Protein AF-X6MC89-F1 (afdb_monomer_lite)

Secondary structure (DSSP, 8-state):
---S--HHHHHHHHHHHSHHHHHHHHHHHHTT--GGGHHHHHHHHHHHHHHHHHS-GGG----EEEEEET---S-HHHH--TT--SS-EEEBS-HHHHHHHH-SSEEEEEEPTHHHH-SSS-EEE-GGG-TT-SS--EEEPPPPGGGGG-HHHHHH--SEEEEEEEE-SSEEEEEEEEHHHHHHHHHHHHHHHHTTT-S-HHHHHHHHHH-S-HHHHHHHHHHHHHHHHGGGHHHHHHHHTHHHHTTT---HHHHHHHHHHHHHH---THHHHHHHHIIIIIT--S--GGGGGGGGG--

pLDDT: mean 88.25, std 11.0, range [28.91, 97.81]

Foldseek 3Di:
DDQPADPLLLVLVVQLVPDPNVVVCLVCLVVVNCVVCVSSLVSPLVSLQSQLLVDLLLPQQAKKKAAAAPDDDPDCVVPDQAQFASAKGKIFSDVVVNDVNNPQATEMEIEGSLQSLALQWGKHWPCVSVVVDPTIIMMTRGDDCVCVVDVVSSVPRHQWDWDFPDDDPGYTYIYIAGPLCVVCLVVLLVVCVVVVVPADSLVLSVLCVVDVDDVVSVVLVVLLVVVCPPPVLVVVCVVVVVVCVVLSLPDSNLSSVLVVCCVVVVDDSVVSSVVSSCCCSNNSGRDDPCSNCPVVVPD

Structure (mmCIF, N/CA/C/O backbone):
data_AF-X6MC89-F1
#
_entry.id   AF-X6MC89-F1
#
loop_
_atom_site.group_PDB
_atom_site.id
_atom_site.type_symbol
_atom_site.label_atom_id
_atom_site.label_alt_id
_atom_site.label_comp_id
_atom_site.label_asym_id
_atom_site.label_entity_id
_atom_site.label_seq_id
_atom_site.pdbx_PDB_ins_code
_atom_site.Cartn_x
_atom_site.Cartn_y
_atom_site.Cartn_z
_atom_site.occupancy
_atom_site.B_iso_or_equiv
_atom_site.auth_seq_id
_atom_site.auth_comp_id
_atom_site.auth_asym_id
_atom_site.auth_atom_id
_atom_site.pdbx_PDB_model_num
ATOM 1 N N . MET A 1 1 ? 7.699 -20.510 10.468 1.00 46.03 1 MET A N 1
ATOM 2 C CA . MET A 1 1 ? 8.951 -19.741 10.633 1.00 46.03 1 MET A CA 1
ATOM 3 C C . MET A 1 1 ? 8.599 -18.466 11.372 1.00 46.03 1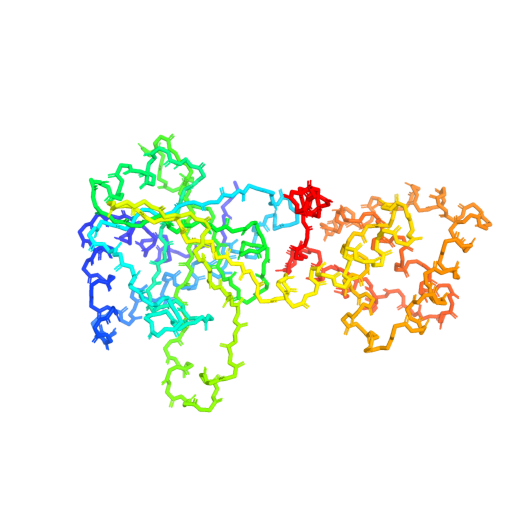 MET A C 1
ATOM 5 O O . MET A 1 1 ? 7.740 -17.738 10.897 1.00 46.03 1 MET A O 1
ATOM 9 N N . GLY A 1 2 ? 9.133 -18.289 12.583 1.00 60.53 2 GLY A N 1
ATOM 10 C CA . GLY A 1 2 ? 8.722 -17.220 13.492 1.00 60.53 2 GLY A CA 1
ATOM 11 C C . GLY A 1 2 ? 9.183 -15.858 12.994 1.00 60.53 2 GLY A C 1
ATOM 12 O O . GLY A 1 2 ? 10.371 -15.661 12.747 1.00 60.53 2 GLY A O 1
ATOM 13 N N . TYR A 1 3 ? 8.250 -14.920 12.856 1.00 72.06 3 TYR A N 1
ATOM 14 C CA . TYR A 1 3 ? 8.599 -13.508 12.759 1.00 72.06 3 TYR A CA 1
ATOM 15 C C . TYR A 1 3 ? 9.466 -13.122 13.967 1.00 72.06 3 TYR A C 1
ATOM 17 O O . TYR A 1 3 ? 9.243 -13.666 15.053 1.00 72.06 3 TYR A O 1
ATOM 25 N N . PRO A 1 4 ? 10.435 -12.200 13.824 1.00 90.38 4 PRO A N 1
ATOM 26 C CA . PRO A 1 4 ? 11.370 -11.850 14.893 1.00 90.38 4 PRO A CA 1
ATOM 27 C C . PRO A 1 4 ? 10.706 -10.926 15.924 1.00 90.38 4 PRO A C 1
ATOM 29 O O . PRO A 1 4 ? 11.149 -9.802 16.157 1.00 90.38 4 PRO A O 1
ATOM 32 N N . LEU A 1 5 ? 9.595 -11.382 16.499 1.00 94.75 5 LEU A N 1
ATOM 33 C CA . LEU A 1 5 ? 8.872 -10.682 17.541 1.00 94.75 5 LEU A CA 1
ATOM 34 C C . LEU A 1 5 ? 9.337 -11.148 18.916 1.00 94.75 5 LEU A C 1
ATOM 36 O O . LEU A 1 5 ? 9.492 -12.338 19.182 1.00 94.75 5 LEU A O 1
ATOM 40 N N . GLN A 1 6 ? 9.505 -10.187 19.813 1.00 95.81 6 GLN A N 1
ATOM 41 C CA . GLN A 1 6 ? 9.700 -10.433 21.235 1.00 95.81 6 GLN A CA 1
ATOM 42 C C . GLN A 1 6 ? 8.355 -10.733 21.911 1.00 95.81 6 GLN A C 1
ATOM 44 O O . GLN A 1 6 ? 7.298 -10.312 21.437 1.00 95.81 6 GLN A O 1
ATOM 49 N N . LEU A 1 7 ? 8.380 -11.403 23.066 1.00 95.69 7 LEU A N 1
ATOM 50 C CA . LEU A 1 7 ? 7.159 -11.797 23.780 1.00 95.69 7 LEU A CA 1
ATOM 51 C C . LEU A 1 7 ? 6.215 -10.611 24.045 1.00 95.69 7 LEU A C 1
ATOM 53 O O . LEU A 1 7 ? 5.022 -10.703 23.778 1.00 95.69 7 LEU A O 1
ATOM 57 N N . HIS A 1 8 ? 6.740 -9.467 24.491 1.00 96.12 8 HIS A N 1
ATOM 58 C CA . HIS A 1 8 ? 5.919 -8.278 24.755 1.00 96.12 8 HIS A CA 1
ATOM 59 C C . HIS A 1 8 ? 5.287 -7.675 23.487 1.00 96.12 8 HIS A C 1
ATOM 61 O O . HIS A 1 8 ? 4.231 -7.055 23.575 1.00 96.12 8 HIS A O 1
ATOM 67 N N . GLN A 1 9 ? 5.884 -7.870 22.306 1.00 97.12 9 GLN A N 1
ATOM 68 C CA . GLN A 1 9 ? 5.298 -7.454 21.025 1.00 97.12 9 GLN A CA 1
ATOM 69 C C . GLN A 1 9 ? 4.131 -8.365 20.635 1.00 97.12 9 GLN A C 1
ATOM 71 O O . GLN A 1 9 ? 3.091 -7.877 20.199 1.00 97.12 9 GLN A O 1
ATOM 76 N N . ILE A 1 10 ? 4.273 -9.676 20.855 1.00 95.94 10 ILE A N 1
ATOM 77 C CA . ILE A 1 10 ? 3.192 -10.648 20.647 1.00 95.94 10 ILE A CA 1
ATOM 78 C C . ILE A 1 10 ? 2.032 -10.347 21.605 1.00 95.94 10 ILE A C 1
ATOM 80 O O . ILE A 1 10 ? 0.894 -10.202 21.164 1.00 95.94 10 ILE A O 1
ATOM 84 N N . CYS A 1 11 ? 2.319 -10.162 22.899 1.00 95.69 11 CYS A N 1
ATOM 85 C CA . CYS A 1 11 ? 1.307 -9.791 23.889 1.00 95.69 11 CYS A CA 1
ATOM 86 C C . CYS A 1 11 ? 0.604 -8.478 23.529 1.00 95.69 11 CYS A C 1
ATOM 88 O O . CYS A 1 11 ? -0.608 -8.386 23.685 1.00 95.69 11 CYS A O 1
ATOM 90 N N . ALA A 1 12 ? 1.327 -7.478 23.015 1.00 96.81 12 ALA A N 1
ATOM 91 C CA . ALA A 1 12 ? 0.728 -6.218 22.585 1.00 96.81 12 ALA A CA 1
ATOM 92 C C . ALA A 1 12 ? -0.277 -6.403 21.435 1.00 96.81 12 ALA A C 1
ATOM 94 O O . ALA A 1 12 ? -1.358 -5.817 21.481 1.00 96.81 12 ALA A O 1
ATOM 95 N N . ILE A 1 13 ? 0.042 -7.243 20.441 1.00 96.44 13 ILE A N 1
ATOM 96 C CA . ILE A 1 13 ? -0.894 -7.588 19.358 1.00 96.44 13 ILE A CA 1
ATOM 97 C C . ILE A 1 13 ? -2.134 -8.278 19.931 1.00 96.44 13 ILE A C 1
ATOM 99 O O . ILE A 1 13 ? -3.252 -7.869 19.622 1.00 96.44 13 ILE A O 1
ATOM 103 N N . LEU A 1 14 ? -1.949 -9.290 20.785 1.00 95.00 14 LEU A N 1
ATOM 104 C CA . LEU A 1 14 ? -3.054 -10.053 21.373 1.00 95.00 14 LEU A CA 1
ATOM 105 C C . LEU A 1 14 ? -3.970 -9.170 22.232 1.00 95.00 14 LEU A C 1
ATOM 107 O O . LEU A 1 14 ? -5.186 -9.219 22.066 1.00 95.00 14 LEU A O 1
ATOM 111 N N . LEU A 1 15 ? -3.397 -8.320 23.091 1.00 94.94 15 LEU A N 1
ATOM 112 C CA . LEU A 1 15 ? -4.145 -7.374 23.924 1.00 94.94 15 LEU A CA 1
ATOM 113 C C . LEU A 1 15 ? -4.923 -6.362 23.080 1.00 94.94 15 LEU A C 1
ATOM 115 O O . LEU A 1 15 ? -6.080 -6.088 23.370 1.00 94.94 15 LEU A O 1
ATOM 119 N N . PHE A 1 16 ? -4.326 -5.825 22.016 1.00 95.38 16 PHE A N 1
ATOM 120 C CA . PHE A 1 16 ? -5.037 -4.894 21.140 1.00 95.38 16 PHE A CA 1
ATOM 121 C C . PHE A 1 16 ? -6.157 -5.566 20.334 1.00 95.38 16 PHE A C 1
ATOM 123 O O . PHE A 1 16 ? -7.194 -4.957 20.068 1.00 95.38 16 PHE A O 1
ATOM 130 N N . CYS A 1 17 ? -5.960 -6.821 19.927 1.00 92.19 17 CYS A N 1
ATOM 131 C CA . CYS A 1 17 ? -6.977 -7.567 19.194 1.00 92.19 17 CYS A CA 1
ATOM 132 C C . CYS A 1 17 ? -8.122 -8.034 20.106 1.00 92.19 17 CYS A C 1
ATOM 134 O O . CYS A 1 17 ? -9.249 -8.175 19.626 1.00 92.19 17 CYS A O 1
ATOM 136 N N . GLU A 1 18 ? -7.869 -8.192 21.408 1.00 87.88 18 GLU A N 1
ATOM 137 C CA . GLU A 1 18 ? -8.905 -8.367 22.425 1.00 87.88 18 GLU A CA 1
ATOM 138 C C . GLU A 1 18 ? -9.864 -7.161 22.424 1.00 87.88 18 GLU A C 1
ATOM 140 O O . GLU A 1 18 ? -9.478 -5.996 22.277 1.00 87.88 18 GLU A O 1
ATOM 145 N N . LYS A 1 19 ? -11.165 -7.450 22.514 1.00 81.69 19 LYS A N 1
ATOM 146 C CA . LYS A 1 19 ? -12.220 -6.472 22.251 1.00 81.69 19 LYS A CA 1
ATOM 147 C C . LYS A 1 19 ? -12.191 -5.311 23.243 1.00 81.69 19 LYS A C 1
ATOM 149 O O . LYS A 1 19 ? -12.377 -4.174 22.812 1.00 81.69 19 LYS A O 1
ATOM 154 N N . SER A 1 20 ? -11.994 -5.577 24.533 1.00 89.38 20 SER A N 1
ATOM 155 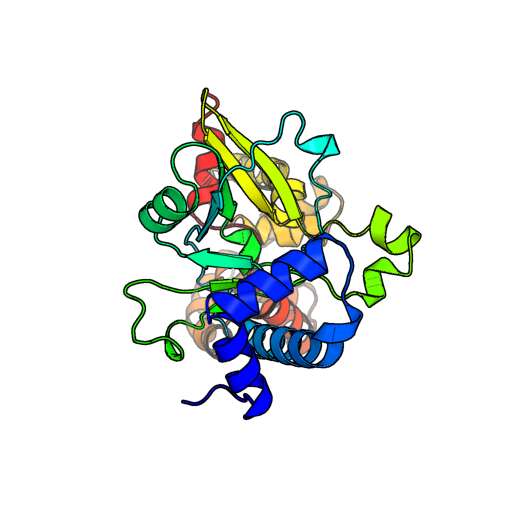C CA . SER A 1 20 ? -12.086 -4.558 25.581 1.00 89.38 20 SER A CA 1
ATOM 156 C C . SER A 1 20 ? -10.865 -3.636 25.614 1.00 89.38 20 SER A C 1
ATOM 158 O O . SER A 1 20 ? -11.024 -2.413 25.587 1.00 89.38 20 SER A O 1
ATOM 160 N N . CYS A 1 21 ? -9.654 -4.196 25.582 1.00 91.94 21 CYS A N 1
ATOM 161 C CA . CYS A 1 21 ? -8.419 -3.422 25.657 1.00 91.94 21 CYS A CA 1
ATOM 162 C C . CYS A 1 21 ? -8.202 -2.583 24.391 1.00 91.94 21 CYS A C 1
ATOM 164 O O . CYS A 1 21 ? -7.980 -1.375 24.494 1.00 91.94 21 CYS A O 1
ATOM 166 N N . GLY A 1 22 ? -8.365 -3.172 23.200 1.00 91.50 22 GLY A N 1
ATOM 167 C CA . GLY A 1 22 ? -8.252 -2.435 21.940 1.00 91.50 22 GLY A CA 1
ATOM 168 C C . GLY A 1 22 ? -9.272 -1.302 21.807 1.00 91.50 22 GLY A C 1
ATOM 169 O O . GLY A 1 22 ? -8.927 -0.210 21.350 1.00 91.50 22 GLY A O 1
ATOM 170 N N . ALA A 1 23 ? -10.520 -1.522 22.242 1.00 90.88 23 ALA A N 1
ATOM 171 C CA . ALA A 1 23 ? -11.556 -0.488 22.215 1.00 90.88 23 ALA A CA 1
ATOM 172 C C . ALA A 1 23 ? -11.254 0.664 23.183 1.00 90.88 23 ALA A C 1
ATOM 174 O O . ALA A 1 23 ? -11.406 1.824 22.800 1.00 90.88 23 ALA A O 1
ATOM 175 N N . GLN A 1 24 ? -10.801 0.363 24.404 1.00 94.19 24 GLN A N 1
ATOM 176 C CA . GLN A 1 24 ? -10.458 1.393 25.383 1.00 94.19 24 GLN A CA 1
ATOM 177 C C . GLN A 1 24 ? -9.225 2.198 24.950 1.00 94.19 24 GLN A C 1
ATOM 179 O O . GLN A 1 24 ? -9.272 3.426 24.984 1.00 94.19 24 GLN A O 1
ATOM 184 N N . LEU A 1 25 ? -8.174 1.536 24.451 1.00 93.38 25 LEU A N 1
ATOM 185 C CA . LEU A 1 25 ? -7.009 2.218 23.882 1.00 93.38 25 LEU A CA 1
ATOM 186 C C . LEU A 1 25 ? -7.421 3.139 22.729 1.00 93.38 25 LEU A C 1
ATOM 188 O O . LEU A 1 25 ? -7.028 4.303 22.705 1.00 93.38 25 LEU A O 1
ATOM 192 N N . SER A 1 26 ? -8.249 2.650 21.800 1.00 91.75 26 SER A N 1
ATOM 193 C CA . SER A 1 26 ? -8.708 3.455 20.659 1.00 91.75 26 SER A CA 1
ATOM 194 C C . SER A 1 26 ? -9.522 4.666 21.117 1.00 91.75 26 SER A C 1
ATOM 196 O O . SER A 1 26 ? -9.317 5.776 20.628 1.00 91.75 26 SER A O 1
ATOM 198 N N . LYS A 1 27 ? -10.414 4.470 22.097 1.00 92.00 27 LYS A N 1
ATOM 199 C CA . LYS A 1 27 ? -11.219 5.539 22.694 1.00 92.00 27 LYS A CA 1
ATOM 200 C C . LYS A 1 27 ? -10.338 6.614 23.323 1.00 92.00 27 LYS A C 1
ATOM 202 O O . LYS A 1 27 ? -10.563 7.792 23.060 1.00 92.00 27 LYS A O 1
ATOM 207 N N . ASP A 1 28 ? -9.344 6.232 24.117 1.00 92.44 28 ASP A N 1
ATOM 208 C CA . ASP A 1 28 ? -8.457 7.188 24.782 1.00 92.44 28 ASP A CA 1
ATOM 209 C C . ASP A 1 28 ? -7.578 7.940 23.772 1.00 92.44 28 ASP A C 1
ATOM 211 O O . ASP A 1 28 ? -7.450 9.160 23.860 1.00 92.44 28 ASP A O 1
ATOM 215 N N . GLN A 1 29 ? -7.051 7.253 22.752 1.00 90.19 29 GLN A N 1
ATOM 216 C CA . GLN A 1 29 ? -6.234 7.875 21.704 1.00 90.19 29 GLN A CA 1
ATOM 217 C C . GLN A 1 29 ? -7.005 8.894 20.861 1.00 90.19 29 GLN A C 1
ATOM 219 O O . GLN A 1 29 ? -6.463 9.953 20.560 1.00 90.19 29 GLN A O 1
ATOM 224 N N . VAL A 1 30 ? -8.273 8.625 20.525 1.00 87.81 30 VAL A N 1
ATOM 225 C CA . VAL A 1 30 ? -9.137 9.591 19.816 1.00 87.81 30 VAL A CA 1
ATOM 226 C C . VAL A 1 30 ? -9.327 10.885 20.621 1.00 87.81 30 VAL A C 1
ATOM 228 O O . VAL A 1 30 ? -9.442 11.956 20.035 1.00 87.81 30 VAL A O 1
ATOM 231 N N . HIS A 1 31 ? -9.292 10.809 21.955 1.00 88.75 31 HIS A N 1
ATOM 232 C CA . HIS A 1 31 ? -9.330 11.974 22.850 1.00 88.75 31 HIS A CA 1
ATOM 233 C C . HIS A 1 31 ? -7.931 12.502 23.208 1.00 88.75 31 HIS A C 1
ATOM 235 O O . HIS A 1 31 ? -7.783 13.269 24.157 1.00 88.75 31 HIS A O 1
ATOM 241 N N . PHE A 1 32 ? -6.898 12.086 22.470 1.00 86.50 32 PHE A N 1
ATOM 242 C CA . PHE A 1 32 ? -5.496 12.444 22.688 1.00 86.50 32 PHE A CA 1
ATOM 243 C C . PHE A 1 32 ? -4.949 12.075 24.084 1.00 86.50 32 PHE A C 1
ATOM 245 O O . PHE A 1 32 ? -3.947 12.627 24.540 1.00 86.50 32 PHE A O 1
ATOM 252 N N . ASN A 1 33 ? -5.560 11.097 24.759 1.00 88.56 33 ASN A N 1
ATOM 253 C CA . ASN A 1 33 ? -5.111 10.576 26.047 1.00 88.56 33 ASN A CA 1
ATOM 254 C C . ASN A 1 33 ? -4.149 9.387 25.858 1.00 88.56 33 ASN A C 1
ATOM 256 O O . ASN A 1 33 ? -4.511 8.222 26.021 1.00 88.56 33 ASN A O 1
ATOM 260 N N . PHE A 1 34 ? -2.901 9.677 25.485 1.00 86.12 34 PHE A N 1
ATOM 261 C CA . PHE A 1 34 ? -1.908 8.641 25.160 1.00 86.12 34 PHE A CA 1
ATOM 262 C C . PHE A 1 34 ? -1.140 8.097 26.370 1.00 86.12 34 PHE A C 1
ATOM 264 O O . PHE A 1 34 ? -0.647 6.970 26.321 1.00 86.12 34 PHE A O 1
ATOM 271 N N . TYR A 1 35 ? -1.017 8.886 27.442 1.00 87.00 35 TYR A N 1
ATOM 272 C CA . TYR A 1 35 ? -0.090 8.614 28.547 1.00 87.00 35 TYR A CA 1
ATOM 273 C C . TYR A 1 35 ? -0.272 7.228 29.200 1.00 87.00 35 TYR A C 1
ATOM 275 O O . TYR A 1 35 ? 0.730 6.513 29.328 1.00 87.00 35 TYR A O 1
ATOM 283 N N . PRO A 1 36 ? -1.503 6.767 29.517 1.00 90.81 36 PRO A N 1
ATOM 284 C CA . PRO A 1 36 ? -1.713 5.445 30.121 1.00 90.81 36 PRO A CA 1
ATOM 285 C C . PRO A 1 36 ? -1.276 4.281 29.221 1.00 90.81 36 PRO A C 1
ATOM 287 O O . PRO A 1 36 ? -0.978 3.189 29.700 1.00 90.81 36 PRO A O 1
ATOM 290 N N . TRP A 1 37 ? -1.214 4.515 27.909 1.00 92.38 37 TRP A N 1
ATOM 291 C CA . TRP A 1 37 ? -1.000 3.492 26.891 1.00 92.38 37 TRP A CA 1
ATOM 292 C C . TRP A 1 37 ? 0.416 3.491 26.319 1.00 92.38 37 TRP A C 1
ATOM 294 O O . TRP A 1 37 ? 0.685 2.725 25.399 1.00 92.38 37 TRP A O 1
ATOM 304 N N . THR A 1 38 ? 1.332 4.306 26.852 1.00 91.06 38 THR A N 1
ATOM 305 C CA . THR A 1 38 ? 2.687 4.519 26.306 1.00 91.06 38 THR A CA 1
ATOM 306 C C . THR A 1 38 ? 3.409 3.212 25.960 1.00 91.06 38 THR A C 1
ATOM 308 O O . THR A 1 38 ? 3.905 3.048 24.842 1.00 91.06 38 THR A O 1
ATOM 311 N N . ASN A 1 39 ? 3.418 2.250 26.886 1.00 93.12 39 ASN A N 1
ATOM 312 C CA . ASN A 1 39 ? 4.084 0.962 26.683 1.00 93.12 39 ASN A CA 1
ATOM 313 C C . ASN A 1 39 ? 3.372 0.114 25.622 1.00 93.12 39 ASN A C 1
ATOM 315 O O . ASN A 1 39 ? 4.009 -0.329 24.667 1.00 93.12 39 ASN A O 1
ATOM 319 N N . LEU A 1 40 ? 2.051 -0.066 25.748 1.00 94.31 40 LEU A N 1
ATOM 320 C CA . LEU A 1 40 ? 1.269 -0.859 24.794 1.00 94.31 40 LEU A CA 1
ATOM 321 C C . LEU A 1 40 ? 1.361 -0.276 23.379 1.00 94.31 40 LEU A C 1
ATOM 323 O O . LEU A 1 40 ? 1.622 -1.010 22.431 1.00 94.31 40 LEU A O 1
ATOM 327 N N . ASN A 1 41 ? 1.238 1.045 23.247 1.00 93.44 41 ASN A N 1
ATOM 328 C CA . ASN A 1 41 ? 1.379 1.770 21.992 1.00 93.44 41 ASN A CA 1
ATOM 329 C C . ASN A 1 41 ? 2.762 1.548 21.362 1.00 93.44 41 ASN A C 1
ATOM 331 O O . ASN A 1 41 ? 2.859 1.214 20.184 1.00 93.44 41 ASN A O 1
ATOM 335 N N . THR A 1 42 ? 3.832 1.680 22.150 1.00 93.88 42 THR A N 1
ATOM 336 C CA . THR A 1 42 ? 5.211 1.499 21.672 1.00 93.88 42 THR A CA 1
ATOM 337 C C . THR A 1 42 ? 5.463 0.067 21.211 1.00 93.88 42 THR A C 1
ATOM 339 O O . THR A 1 42 ? 6.016 -0.150 20.128 1.00 93.88 42 THR A O 1
ATOM 342 N N . PHE A 1 43 ? 5.040 -0.926 21.996 1.00 96.19 43 PHE A N 1
ATOM 343 C CA . PHE A 1 43 ? 5.227 -2.333 21.648 1.00 96.19 43 PHE A CA 1
ATOM 344 C C . PHE A 1 43 ? 4.388 -2.741 20.442 1.00 96.19 43 PHE A C 1
ATOM 346 O O . PHE A 1 43 ? 4.918 -3.412 19.558 1.00 96.19 43 PHE A O 1
ATOM 353 N N . LEU A 1 44 ? 3.135 -2.291 20.358 1.00 96.56 44 LEU A N 1
ATOM 354 C CA . LEU A 1 44 ? 2.257 -2.583 19.230 1.00 96.56 44 LEU A CA 1
ATOM 355 C C . LEU A 1 44 ? 2.766 -1.936 17.938 1.00 96.56 44 LEU A C 1
ATOM 357 O O . LEU A 1 44 ? 2.902 -2.619 16.925 1.00 96.56 44 LEU A O 1
ATOM 361 N N . TYR A 1 45 ? 3.131 -0.651 17.980 1.00 96.00 45 TYR A N 1
ATOM 362 C CA . TYR A 1 45 ? 3.730 0.040 16.837 1.00 96.00 45 TYR A CA 1
ATOM 363 C C . TYR A 1 45 ? 5.005 -0.667 16.367 1.00 96.00 45 TYR A C 1
ATOM 365 O O . TYR A 1 45 ? 5.190 -0.902 15.173 1.00 96.00 45 TYR A O 1
ATOM 373 N N . THR A 1 46 ? 5.876 -1.054 17.304 1.00 96.06 46 THR A N 1
ATOM 374 C CA . THR A 1 46 ? 7.119 -1.767 16.986 1.00 96.06 46 THR A CA 1
ATOM 375 C C . THR A 1 46 ? 6.835 -3.132 16.367 1.00 96.06 46 THR A C 1
ATOM 377 O O . THR A 1 46 ? 7.468 -3.480 15.372 1.00 96.06 46 THR A O 1
ATOM 380 N N . ALA A 1 47 ? 5.859 -3.875 16.895 1.00 97.12 47 ALA A N 1
ATOM 381 C CA . ALA A 1 47 ? 5.447 -5.163 16.353 1.00 97.12 47 ALA A CA 1
ATOM 382 C C . ALA A 1 47 ? 4.949 -5.025 14.905 1.00 97.12 47 ALA A C 1
ATOM 384 O O . ALA A 1 47 ? 5.471 -5.695 14.015 1.00 97.12 47 ALA A O 1
ATOM 385 N N . ILE A 1 48 ? 4.024 -4.090 14.648 1.00 97.19 48 ILE A N 1
ATOM 386 C CA . ILE A 1 48 ? 3.501 -3.818 13.300 1.00 97.19 48 ILE A CA 1
ATOM 387 C C . ILE A 1 48 ? 4.630 -3.368 12.371 1.00 97.19 48 ILE A C 1
ATOM 389 O O . ILE A 1 48 ? 4.734 -3.853 11.250 1.00 97.19 48 ILE A O 1
ATOM 393 N N . LYS A 1 49 ? 5.525 -2.482 12.824 1.00 95.00 49 LYS A N 1
ATOM 394 C CA . LYS A 1 49 ? 6.676 -2.019 12.035 1.00 95.00 49 LYS A CA 1
ATOM 395 C C . LYS A 1 49 ? 7.622 -3.162 11.663 1.00 95.00 49 LYS A C 1
ATOM 397 O O . LYS A 1 49 ? 8.130 -3.160 10.544 1.00 95.00 49 LYS A O 1
ATOM 402 N N . ILE A 1 50 ? 7.895 -4.089 12.584 1.00 95.50 50 ILE A N 1
ATOM 403 C CA . ILE A 1 50 ? 8.717 -5.275 12.315 1.00 95.50 50 ILE A CA 1
ATOM 404 C C . ILE A 1 50 ? 8.009 -6.141 11.279 1.00 95.50 50 ILE A C 1
ATOM 406 O O . ILE A 1 50 ? 8.574 -6.361 10.213 1.00 95.50 50 ILE A O 1
ATOM 410 N N . LEU A 1 51 ? 6.771 -6.562 11.548 1.00 95.50 51 LEU A N 1
ATOM 411 C CA . LEU A 1 51 ? 6.011 -7.438 10.653 1.00 95.50 51 LEU A CA 1
ATOM 412 C C . LEU A 1 51 ? 5.831 -6.831 9.257 1.00 95.50 51 LEU A C 1
ATOM 414 O O . LEU A 1 51 ? 6.040 -7.518 8.265 1.00 95.50 51 LEU A O 1
ATOM 418 N N . SER A 1 52 ? 5.561 -5.527 9.170 1.00 94.12 52 SER A N 1
ATOM 419 C CA . SER A 1 52 ? 5.391 -4.801 7.906 1.00 94.12 52 SER A CA 1
ATOM 420 C C . SER A 1 52 ? 6.611 -4.884 6.980 1.00 94.12 52 SER A C 1
ATOM 422 O O . SER A 1 52 ? 6.452 -4.790 5.768 1.00 94.12 52 SER A O 1
ATOM 424 N N . LYS A 1 53 ? 7.826 -5.079 7.517 1.00 90.75 53 LYS A N 1
ATOM 425 C CA . LYS A 1 53 ? 9.037 -5.300 6.701 1.00 90.75 53 LYS A CA 1
ATOM 426 C C . LYS A 1 53 ? 9.112 -6.713 6.110 1.00 90.75 53 LYS A C 1
ATOM 428 O O . LYS A 1 53 ? 9.770 -6.920 5.096 1.00 90.75 53 LYS A O 1
ATOM 433 N N . TYR A 1 54 ? 8.479 -7.685 6.762 1.00 90.81 54 TYR A N 1
ATOM 434 C CA . TYR A 1 54 ? 8.449 -9.080 6.320 1.00 90.81 54 TYR A CA 1
ATOM 435 C C . TYR A 1 54 ? 7.252 -9.387 5.412 1.00 90.81 54 TYR A C 1
ATOM 437 O O . TYR A 1 54 ? 7.253 -10.418 4.746 1.00 90.81 54 TYR A O 1
ATOM 445 N N . GLU A 1 55 ? 6.256 -8.500 5.354 1.00 91.50 55 GLU A N 1
ATOM 446 C CA . GLU A 1 55 ? 5.148 -8.582 4.399 1.00 91.50 55 GLU A CA 1
ATOM 447 C C . GLU A 1 55 ? 5.648 -8.516 2.957 1.00 91.50 55 GLU A C 1
ATOM 449 O O . GLU A 1 55 ? 6.508 -7.695 2.622 1.00 91.50 55 GLU A O 1
ATOM 454 N N . ARG A 1 56 ? 5.041 -9.334 2.092 1.00 92.31 56 ARG A N 1
ATOM 455 C CA . ARG A 1 56 ? 5.219 -9.289 0.637 1.00 92.31 56 ARG A CA 1
ATOM 456 C C . ARG A 1 56 ? 4.369 -8.196 0.017 1.00 92.31 56 ARG A C 1
ATOM 458 O O . ARG A 1 56 ? 3.384 -8.456 -0.660 1.00 92.31 56 ARG A O 1
ATOM 465 N N . LYS A 1 57 ? 4.743 -6.950 0.311 1.00 92.00 57 LYS A N 1
ATOM 466 C CA . LYS A 1 57 ? 4.050 -5.741 -0.146 1.00 92.00 57 LYS A CA 1
ATOM 467 C C . LYS A 1 57 ? 3.891 -5.692 -1.659 1.00 92.00 57 LYS A C 1
ATOM 469 O O . LYS A 1 57 ? 2.865 -5.237 -2.143 1.00 92.00 57 LYS A O 1
ATOM 474 N N . GLU A 1 58 ? 4.889 -6.171 -2.386 1.00 90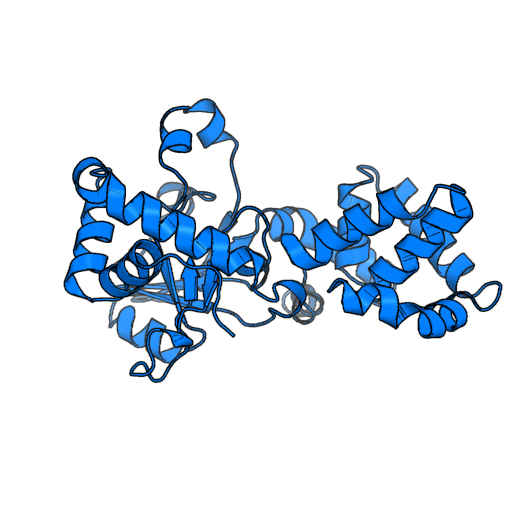.62 58 GLU A N 1
ATOM 475 C CA . GLU A 1 58 ? 4.889 -6.245 -3.842 1.00 90.62 58 GLU A CA 1
ATOM 476 C C . GLU A 1 58 ? 3.777 -7.137 -4.420 1.00 90.62 58 GLU A C 1
ATOM 478 O O . GLU A 1 58 ? 3.426 -6.969 -5.580 1.00 90.62 58 GLU A O 1
ATOM 483 N N . GLU A 1 59 ? 3.205 -8.042 -3.619 1.00 92.44 59 GLU A N 1
ATOM 484 C CA . GLU A 1 59 ? 2.155 -8.986 -4.032 1.00 92.44 59 GLU A CA 1
ATOM 485 C C . GLU A 1 59 ? 0.748 -8.558 -3.586 1.00 92.44 59 GLU A C 1
ATOM 487 O O . GLU A 1 59 ? -0.219 -9.281 -3.812 1.00 92.44 59 GLU A O 1
ATOM 492 N N . ILE A 1 60 ? 0.613 -7.409 -2.914 1.00 94.00 60 ILE A N 1
ATOM 493 C CA . ILE A 1 60 ? -0.671 -6.963 -2.364 1.00 94.00 60 ILE A CA 1
ATOM 494 C C . ILE A 1 60 ? -1.497 -6.279 -3.452 1.00 94.00 60 ILE A C 1
ATOM 496 O O . ILE A 1 60 ? -1.185 -5.165 -3.882 1.00 94.00 60 ILE A O 1
ATOM 500 N N . GLU A 1 61 ? -2.612 -6.906 -3.810 1.00 94.31 61 GLU A N 1
ATOM 501 C CA . GLU A 1 61 ? -3.594 -6.367 -4.759 1.00 94.31 61 GLU A CA 1
ATOM 502 C C . GLU A 1 61 ? -4.988 -6.203 -4.151 1.00 94.31 61 GLU A C 1
ATOM 504 O O . GLU A 1 61 ? -5.848 -5.510 -4.706 1.00 94.31 61 GLU A O 1
ATOM 509 N N . GLU A 1 62 ? -5.217 -6.819 -2.993 1.00 94.38 62 GLU A N 1
ATOM 510 C CA . GLU A 1 62 ? -6.512 -6.839 -2.342 1.00 94.38 62 GLU A CA 1
ATOM 511 C C . GLU A 1 62 ? -6.859 -5.513 -1.656 1.00 94.38 62 GLU A C 1
ATOM 513 O O . GLU A 1 62 ? -6.020 -4.810 -1.086 1.00 94.38 62 GLU A O 1
ATOM 518 N N . GLU A 1 63 ? -8.148 -5.187 -1.690 1.00 95.81 63 GLU A N 1
ATOM 519 C CA . GLU A 1 63 ? -8.722 -4.132 -0.864 1.00 95.81 63 GLU A CA 1
ATOM 520 C C . GLU A 1 63 ? -8.999 -4.656 0.540 1.00 95.81 63 GLU A C 1
ATOM 522 O O . GLU A 1 63 ? -9.270 -5.839 0.759 1.00 95.81 63 GLU A O 1
ATOM 527 N N . ILE A 1 64 ? -8.925 -3.747 1.504 1.00 97.19 64 ILE A N 1
ATOM 528 C CA . ILE A 1 64 ? -9.164 -4.036 2.914 1.00 97.19 64 ILE A CA 1
ATOM 529 C C . ILE A 1 64 ? -10.240 -3.083 3.415 1.00 97.19 64 ILE A C 1
ATOM 531 O O . ILE A 1 64 ? -10.349 -1.958 2.934 1.00 97.19 64 ILE A O 1
ATOM 535 N N . TYR A 1 65 ? -11.015 -3.503 4.403 1.00 97.75 65 TYR A N 1
ATOM 536 C CA . TYR A 1 65 ? -12.193 -2.785 4.866 1.00 97.75 65 TYR A CA 1
ATOM 537 C C . TYR A 1 65 ? -12.222 -2.698 6.392 1.00 97.75 65 TYR A C 1
ATOM 539 O O . TYR A 1 65 ? -11.827 -3.629 7.097 1.00 97.75 65 TYR A O 1
ATOM 547 N N . CYS A 1 66 ? -12.713 -1.577 6.913 1.00 96.06 66 CYS A N 1
ATOM 548 C CA . CYS A 1 66 ? -12.947 -1.348 8.336 1.00 96.06 66 CYS A CA 1
ATOM 549 C C . CYS A 1 66 ? -14.308 -0.669 8.515 1.00 96.06 66 CYS A C 1
ATOM 551 O O . CYS A 1 66 ? -14.530 0.416 7.985 1.00 96.06 66 CYS A O 1
ATOM 553 N N . GLY A 1 67 ? -15.223 -1.303 9.247 1.00 95.44 67 GLY A N 1
ATOM 554 C CA . GLY A 1 67 ? -16.529 -0.723 9.561 1.00 95.44 67 GLY A CA 1
ATOM 555 C C . GLY A 1 67 ? -16.490 0.128 10.825 1.00 95.44 67 GLY A C 1
ATOM 556 O O . GLY A 1 67 ? -16.026 -0.336 11.867 1.00 95.44 67 GLY A O 1
ATOM 557 N N . LEU A 1 68 ? -17.023 1.345 10.752 1.00 93.44 68 LEU A N 1
ATOM 558 C CA . LEU A 1 68 ? -17.164 2.272 11.869 1.00 93.44 68 LEU A CA 1
ATOM 559 C C . LEU A 1 68 ? -18.644 2.512 12.169 1.00 93.44 68 LEU A C 1
ATOM 561 O O . LEU A 1 68 ? -19.373 3.124 11.385 1.00 93.44 68 LEU A O 1
ATOM 565 N N . LYS A 1 69 ? -19.088 2.047 13.338 1.00 93.12 69 LYS A N 1
ATOM 566 C CA . LYS A 1 69 ? -20.472 2.200 13.791 1.00 93.12 69 LYS A CA 1
ATOM 567 C C . LYS A 1 69 ? -20.773 3.629 14.225 1.00 93.12 69 LYS A C 1
ATOM 569 O O . LYS A 1 69 ? -20.059 4.184 15.054 1.00 93.12 69 LYS A O 1
ATOM 574 N N . GLY A 1 70 ? -21.880 4.183 13.738 1.00 90.38 70 GLY A N 1
ATOM 575 C CA . GLY A 1 70 ? -22.396 5.487 14.161 1.00 90.38 70 GLY A CA 1
ATOM 576 C C . GLY A 1 70 ? -21.569 6.687 13.696 1.00 90.38 70 GLY A C 1
ATOM 577 O O . GLY A 1 70 ? -21.821 7.797 14.153 1.00 90.38 70 GLY A O 1
ATOM 578 N N . VAL A 1 71 ? -20.600 6.480 12.802 1.00 88.69 71 VAL A N 1
ATOM 579 C CA . VAL A 1 71 ? -19.764 7.541 12.232 1.00 88.69 71 VAL A CA 1
ATOM 580 C C . VAL A 1 71 ? -20.220 7.817 10.806 1.00 88.69 71 VAL A C 1
ATOM 582 O O . VAL A 1 71 ? -20.160 6.934 9.958 1.00 88.69 71 VAL A O 1
ATOM 585 N N . LYS A 1 72 ? -20.666 9.040 10.531 1.00 88.88 72 LYS A N 1
ATOM 586 C CA . LYS A 1 72 ? -20.967 9.527 9.182 1.00 88.88 72 LYS A CA 1
ATOM 587 C C . LYS A 1 72 ? -20.443 10.953 9.085 1.00 88.88 72 LYS A C 1
ATOM 589 O O . LYS A 1 72 ? -20.757 11.765 9.950 1.00 88.88 72 LYS A O 1
ATOM 594 N N . PHE A 1 73 ? -19.639 11.239 8.071 1.00 88.88 73 PHE A N 1
ATOM 595 C CA . PHE A 1 73 ? -19.002 12.542 7.916 1.00 88.88 73 PHE A CA 1
ATOM 596 C C . PHE A 1 73 ? -19.884 13.436 7.052 1.00 88.88 73 PHE A C 1
ATOM 598 O O . PHE A 1 73 ? -20.302 13.037 5.967 1.00 88.88 73 PHE A O 1
ATOM 605 N N . THR A 1 74 ? -20.160 14.652 7.512 1.00 87.62 74 THR A N 1
ATOM 606 C CA . THR A 1 74 ? -20.927 15.636 6.730 1.00 87.62 74 THR A CA 1
ATOM 607 C C . THR A 1 74 ? -20.016 16.356 5.740 1.00 87.62 74 THR A C 1
ATOM 609 O O . THR A 1 74 ? -20.397 16.635 4.607 1.00 87.62 74 THR A O 1
ATOM 612 N N . ASN A 1 75 ? -18.789 16.654 6.165 1.00 87.62 75 ASN A N 1
ATOM 613 C CA . ASN A 1 75 ? -17.746 17.240 5.344 1.00 87.62 75 ASN A CA 1
ATOM 614 C C . ASN A 1 75 ? -16.413 16.551 5.643 1.00 87.62 75 ASN A C 1
ATOM 616 O O . ASN A 1 75 ? -15.685 16.911 6.571 1.00 87.62 75 ASN A O 1
ATOM 620 N N . ILE A 1 76 ? -16.068 15.586 4.793 1.00 87.81 76 ILE A N 1
ATOM 621 C CA . ILE A 1 76 ? -14.845 14.800 4.946 1.00 87.81 76 ILE A CA 1
ATOM 622 C C . ILE A 1 76 ? -13.576 15.666 4.961 1.00 87.81 76 ILE A C 1
ATOM 624 O O . ILE A 1 76 ? -12.644 15.342 5.685 1.00 87.81 76 ILE A O 1
ATOM 628 N N . GLN A 1 77 ? -13.542 16.789 4.231 1.00 83.88 77 GLN A N 1
ATOM 629 C CA . GLN A 1 77 ? -12.356 17.654 4.181 1.00 83.88 77 GLN A CA 1
ATOM 630 C C . GLN A 1 77 ? -12.115 18.422 5.485 1.00 83.88 77 GLN A C 1
ATOM 632 O O . GLN A 1 77 ? -10.993 18.857 5.731 1.00 83.88 77 GLN A O 1
ATOM 637 N N . LYS A 1 78 ? -13.156 18.627 6.300 1.00 85.06 78 LYS A N 1
ATOM 638 C CA . LYS A 1 78 ? -13.053 19.291 7.608 1.00 85.06 78 LYS A CA 1
ATOM 639 C C . LYS A 1 78 ? -12.907 18.305 8.760 1.00 85.06 78 LYS A C 1
ATOM 641 O O . LYS A 1 78 ? -12.348 18.661 9.791 1.00 85.06 78 LYS A O 1
ATOM 646 N N . GLU A 1 79 ? -13.460 17.107 8.606 1.00 85.75 79 GLU A N 1
ATOM 647 C CA . GLU A 1 79 ? -13.556 16.123 9.685 1.00 85.75 79 GLU A CA 1
ATOM 648 C C . GLU A 1 79 ? -12.448 15.063 9.634 1.00 85.75 79 GLU A C 1
ATOM 650 O O . GLU A 1 79 ? -12.112 14.481 10.664 1.00 85.75 79 GLU A O 1
ATOM 655 N N . ILE A 1 80 ? -11.852 14.825 8.463 1.00 84.25 80 ILE A N 1
ATOM 656 C CA . ILE A 1 80 ? -10.701 13.936 8.306 1.00 84.25 80 ILE A CA 1
ATOM 657 C C . ILE A 1 80 ? -9.470 14.777 8.000 1.00 84.25 80 ILE A C 1
ATOM 659 O O . ILE A 1 80 ? -9.447 15.513 7.019 1.00 84.25 80 ILE A O 1
ATOM 663 N N . ASN A 1 81 ? -8.425 14.600 8.809 1.00 82.62 81 ASN A N 1
ATOM 664 C CA . ASN A 1 81 ? -7.086 15.109 8.532 1.00 82.62 81 ASN A CA 1
ATOM 665 C C . ASN A 1 81 ? -6.289 14.015 7.811 1.00 82.62 81 ASN A C 1
ATOM 667 O O . ASN A 1 81 ? -5.844 13.067 8.468 1.00 82.62 81 ASN A O 1
ATOM 671 N N . PRO A 1 82 ? -6.126 14.088 6.477 1.00 81.88 82 PRO A N 1
ATOM 672 C CA . PRO A 1 82 ? -5.449 13.038 5.740 1.00 81.88 82 PRO A CA 1
ATOM 673 C C . PRO A 1 82 ? -3.975 12.945 6.136 1.00 81.88 82 PRO A C 1
ATOM 675 O O . PRO A 1 82 ? -3.351 13.948 6.471 1.00 81.88 82 PRO A O 1
ATOM 678 N N . GLY A 1 83 ? -3.425 11.734 6.102 1.00 79.62 83 GLY A N 1
ATOM 679 C CA . GLY A 1 83 ? -2.031 11.467 6.451 1.00 79.62 83 GLY A CA 1
ATOM 680 C C . GLY A 1 83 ? -1.795 10.979 7.880 1.00 79.62 83 GLY A C 1
ATOM 681 O O . GLY A 1 83 ? -0.710 10.468 8.144 1.00 79.62 83 GLY A O 1
ATOM 682 N N . TYR A 1 84 ? -2.783 11.029 8.784 1.00 81.31 84 TYR A N 1
ATOM 683 C CA . TYR A 1 84 ? -2.584 10.648 10.190 1.00 81.31 84 TYR A CA 1
ATOM 684 C C . TYR A 1 84 ? -3.604 9.646 10.704 1.00 81.31 84 TYR A C 1
ATOM 686 O O . TYR A 1 84 ? -4.796 9.934 10.775 1.00 81.31 84 TYR A O 1
ATOM 694 N N . PHE A 1 85 ? -3.127 8.504 11.191 1.00 89.56 85 PHE A N 1
ATOM 695 C CA . PHE A 1 85 ? -3.951 7.628 12.013 1.00 89.56 85 PHE A CA 1
ATOM 696 C C . PHE A 1 85 ? -3.754 7.989 13.483 1.00 89.56 85 PHE A C 1
ATOM 698 O O . PHE A 1 85 ? -2.689 7.758 14.047 1.00 89.56 85 PHE A O 1
ATOM 705 N N . VAL A 1 86 ? -4.781 8.557 14.116 1.00 88.31 86 VAL A N 1
ATOM 706 C CA . VAL A 1 86 ? -4.745 8.878 15.557 1.00 88.31 86 VAL A CA 1
ATOM 707 C C . VAL A 1 86 ? -4.651 7.601 16.402 1.00 88.31 86 VAL A C 1
ATOM 709 O O . VAL A 1 86 ? -3.999 7.577 17.445 1.00 88.31 86 VAL A O 1
ATOM 712 N N . THR A 1 87 ? -5.258 6.517 15.920 1.00 91.75 87 THR A N 1
ATOM 713 C CA . THR A 1 87 ? -5.249 5.205 16.566 1.00 91.75 87 THR A CA 1
ATOM 714 C C . THR A 1 87 ? -4.905 4.089 15.585 1.00 91.75 87 THR A C 1
ATOM 716 O O . THR A 1 87 ? -4.873 4.299 14.374 1.00 91.75 87 THR A O 1
ATOM 719 N N . PHE A 1 88 ? -4.608 2.905 16.111 1.00 95.12 88 PHE A N 1
ATOM 720 C CA . PHE A 1 88 ? -4.386 1.707 15.314 1.00 95.12 88 PHE A CA 1
ATOM 721 C C . PHE A 1 88 ? -5.691 1.287 14.639 1.00 95.12 88 PHE A C 1
ATOM 723 O O . PHE A 1 88 ? -6.753 1.311 15.261 1.00 95.12 88 PHE A O 1
ATOM 730 N N . VAL A 1 89 ? -5.621 0.851 13.383 1.00 95.19 89 VAL A N 1
ATOM 731 C CA . VAL A 1 89 ? -6.819 0.445 12.637 1.00 95.19 89 VAL A CA 1
ATOM 732 C C . VAL A 1 89 ? -6.825 -1.059 12.422 1.00 95.19 89 VAL A C 1
ATOM 734 O O . VAL A 1 89 ? -5.844 -1.637 11.958 1.00 95.19 89 VAL A O 1
ATOM 737 N N . ARG A 1 90 ? -7.957 -1.691 12.742 1.00 95.06 90 ARG A N 1
ATOM 738 C CA . ARG A 1 90 ? -8.250 -3.087 12.403 1.00 95.06 90 ARG A CA 1
ATOM 739 C C . ARG A 1 90 ? -9.023 -3.128 11.095 1.00 95.06 90 ARG A C 1
ATOM 741 O O . ARG A 1 90 ? -10.089 -2.527 11.009 1.00 95.06 90 ARG A O 1
ATOM 748 N N . ALA A 1 91 ? -8.516 -3.862 10.117 1.00 96.25 91 ALA A N 1
ATOM 749 C CA . ALA A 1 91 ? -9.174 -4.057 8.834 1.00 96.25 91 ALA A CA 1
ATOM 750 C C . ALA A 1 91 ? -9.186 -5.538 8.439 1.00 96.25 91 ALA A C 1
ATOM 752 O O . ALA A 1 91 ? -8.396 -6.334 8.947 1.00 96.25 91 ALA A O 1
ATOM 753 N N . SER A 1 92 ? -10.079 -5.901 7.528 1.00 95.38 92 SER A N 1
ATOM 754 C CA . SER A 1 92 ? -10.153 -7.236 6.936 1.00 95.38 92 SER A CA 1
ATOM 755 C C . SER A 1 92 ? -10.440 -7.146 5.443 1.00 95.38 92 SER A C 1
ATOM 757 O O . SER A 1 92 ? -11.040 -6.178 4.992 1.00 95.38 92 SER A O 1
ATOM 759 N N . ASN A 1 93 ? -10.017 -8.138 4.668 1.00 93.44 93 ASN A N 1
ATOM 760 C CA . ASN A 1 93 ? -10.421 -8.266 3.266 1.00 93.44 93 ASN A CA 1
ATOM 761 C C . ASN A 1 93 ? -11.868 -8.778 3.112 1.00 93.44 93 ASN A C 1
ATOM 763 O O . ASN A 1 93 ? -12.376 -8.849 1.998 1.00 93.44 93 ASN A O 1
ATOM 767 N N . ASP A 1 94 ? -12.536 -9.123 4.214 1.00 94.50 94 ASP A N 1
ATOM 768 C CA . ASP A 1 94 ? -13.943 -9.502 4.237 1.00 94.50 94 ASP A CA 1
ATOM 769 C C . ASP A 1 94 ? -14.840 -8.257 4.377 1.00 94.50 94 ASP A C 1
ATOM 771 O O . ASP A 1 94 ? -14.941 -7.632 5.440 1.00 94.50 94 ASP A O 1
ATOM 775 N N . PHE A 1 95 ? -15.508 -7.894 3.280 1.00 93.81 95 PHE A N 1
ATOM 776 C CA . PHE A 1 95 ? -16.424 -6.753 3.239 1.00 93.81 95 PHE A CA 1
ATOM 777 C C . PHE A 1 95 ? -17.653 -6.942 4.142 1.00 93.81 95 PHE A C 1
ATOM 779 O O . PHE A 1 95 ? -18.099 -5.991 4.786 1.00 93.81 95 PHE A O 1
ATOM 786 N N . THR A 1 96 ? -18.172 -8.167 4.254 1.00 94.31 96 THR A N 1
ATOM 787 C CA . THR A 1 96 ? -19.325 -8.504 5.103 1.00 94.31 96 THR A CA 1
ATOM 788 C C . THR A 1 96 ? -19.051 -8.218 6.577 1.00 94.31 96 THR A C 1
ATOM 790 O O . THR A 1 96 ? -19.930 -7.742 7.299 1.00 94.31 96 THR A O 1
ATOM 793 N N . ILE A 1 97 ? -17.814 -8.416 7.031 1.00 92.81 97 ILE A N 1
ATOM 794 C CA . ILE A 1 97 ? -17.403 -8.067 8.397 1.00 92.81 97 ILE A CA 1
ATOM 795 C C . ILE A 1 97 ? -17.372 -6.556 8.600 1.00 92.81 97 ILE A C 1
ATOM 797 O O . ILE A 1 97 ? -17.802 -6.065 9.646 1.00 92.81 97 ILE A O 1
ATOM 801 N N . ALA A 1 98 ? -16.900 -5.800 7.608 1.00 94.12 98 ALA A N 1
ATOM 802 C CA . ALA A 1 98 ? -16.948 -4.345 7.671 1.00 94.12 98 ALA A CA 1
ATOM 803 C C . ALA A 1 98 ? -18.396 -3.833 7.723 1.00 94.12 98 ALA A C 1
ATOM 805 O O . ALA A 1 98 ? -18.693 -2.973 8.549 1.00 94.12 98 ALA A O 1
ATOM 806 N N . GLN A 1 99 ? -19.314 -4.411 6.942 1.00 94.25 99 GLN A N 1
ATOM 807 C CA . GLN A 1 99 ? -20.746 -4.091 7.015 1.00 94.25 99 GLN A CA 1
ATOM 808 C C . GLN A 1 99 ? -21.348 -4.430 8.385 1.00 94.25 99 GLN A C 1
ATOM 810 O O . GLN A 1 99 ? -22.067 -3.621 8.973 1.00 94.25 99 GLN A O 1
ATOM 815 N N . PHE A 1 100 ? -21.016 -5.597 8.942 1.00 93.25 100 PHE A N 1
ATOM 816 C CA . PHE A 1 100 ? -21.463 -5.979 10.281 1.00 93.25 100 PHE A CA 1
ATOM 817 C C . PHE A 1 100 ? -20.985 -4.979 11.347 1.00 93.25 100 PHE A C 1
ATOM 819 O O . PHE A 1 100 ? -21.769 -4.541 12.192 1.00 93.25 100 PHE A O 1
ATOM 826 N N . CYS A 1 101 ? -19.712 -4.578 11.287 1.00 91.38 101 CYS A N 1
ATOM 827 C CA . CYS A 1 101 ? -19.125 -3.596 12.198 1.00 91.38 101 CYS A CA 1
ATOM 828 C C . CYS A 1 101 ? -19.698 -2.184 12.007 1.00 91.38 101 CYS A C 1
ATOM 830 O O . CYS A 1 101 ? -19.876 -1.472 12.993 1.00 91.38 101 CYS A O 1
ATOM 832 N N . GLN A 1 102 ? -20.010 -1.784 10.771 1.00 93.25 102 GLN A N 1
ATOM 833 C CA . GLN A 1 102 ? -20.679 -0.519 10.452 1.00 93.25 102 GLN A CA 1
ATOM 834 C C . GLN A 1 102 ? -22.080 -0.450 11.083 1.00 93.25 102 GLN A C 1
ATOM 836 O O . GLN A 1 102 ? -22.492 0.600 11.578 1.00 93.25 102 GLN A O 1
ATOM 841 N N . GLY A 1 103 ? -22.804 -1.571 11.124 1.00 92.12 103 GLY A N 1
ATOM 842 C CA . GLY A 1 103 ? -24.179 -1.617 11.614 1.00 92.12 103 GLY A CA 1
ATOM 843 C C . GLY A 1 103 ? -25.154 -0.874 10.693 1.00 92.12 103 GLY A C 1
ATOM 844 O O . GLY A 1 103 ? -24.891 -0.682 9.512 1.00 92.12 103 GLY A O 1
ATOM 845 N N . SER A 1 104 ? -26.307 -0.457 11.227 1.00 89.62 104 SER A N 1
ATOM 846 C CA . SER A 1 104 ? -27.369 0.170 10.424 1.00 89.62 104 SER A CA 1
ATOM 847 C C . SER A 1 104 ? -27.060 1.603 9.982 1.00 89.62 104 SER A C 1
ATOM 849 O O . SER A 1 104 ? -27.596 2.039 8.972 1.00 89.62 104 SER A O 1
ATOM 851 N N . ASN A 1 105 ? -26.228 2.319 10.747 1.00 89.50 105 ASN A N 1
ATOM 852 C CA . ASN A 1 105 ? -25.791 3.687 10.481 1.00 89.50 105 ASN A CA 1
ATOM 853 C C . ASN A 1 105 ? -24.287 3.772 10.760 1.00 89.50 105 ASN A C 1
ATOM 855 O O . ASN A 1 105 ? -23.862 3.447 11.873 1.00 89.50 105 ASN A O 1
ATOM 859 N N . GLY A 1 106 ? -23.492 4.237 9.801 1.00 93.12 106 GLY A N 1
ATOM 860 C CA . GLY A 1 106 ? -22.043 4.346 9.968 1.00 93.12 106 GLY A CA 1
ATOM 861 C C . GLY A 1 106 ? -21.297 4.481 8.647 1.00 93.12 106 GLY A C 1
ATOM 862 O O . GLY A 1 106 ? -21.907 4.674 7.594 1.00 93.12 106 GLY A O 1
ATOM 863 N N . CYS A 1 107 ? -19.983 4.289 8.671 1.00 95.38 107 CYS A N 1
ATOM 864 C CA . CYS A 1 107 ? -19.165 4.305 7.465 1.00 95.38 107 CYS A CA 1
ATOM 865 C C . CYS A 1 107 ? -18.261 3.077 7.361 1.00 95.38 107 CYS A C 1
ATOM 867 O O . CYS A 1 107 ? -17.903 2.456 8.361 1.00 95.38 107 CYS A O 1
ATOM 869 N N . ILE A 1 108 ? -17.905 2.718 6.134 1.00 97.38 108 ILE A N 1
ATOM 870 C CA . ILE A 1 108 ? -16.868 1.738 5.834 1.00 97.38 108 ILE A CA 1
ATOM 871 C C . ILE A 1 108 ? -15.665 2.503 5.308 1.00 97.38 108 ILE A C 1
ATOM 873 O O . ILE A 1 108 ? -15.747 3.192 4.293 1.00 97.38 108 ILE A O 1
ATOM 877 N N . LEU A 1 109 ? -14.532 2.356 5.982 1.00 96.69 109 LEU A N 1
ATOM 878 C CA . LEU A 1 109 ? -13.242 2.731 5.430 1.00 96.69 109 LEU A CA 1
ATOM 879 C C . LEU A 1 109 ? -12.789 1.615 4.492 1.00 96.69 109 LEU A C 1
ATOM 881 O O . LEU A 1 109 ? -12.595 0.477 4.922 1.00 96.69 109 LEU A O 1
ATOM 885 N N . LYS A 1 110 ? -12.619 1.948 3.221 1.00 97.81 110 LYS A N 1
ATOM 886 C CA . LYS A 1 110 ? -12.083 1.084 2.177 1.00 97.81 110 LYS A CA 1
ATOM 887 C C . LYS A 1 110 ? -10.646 1.496 1.897 1.00 97.81 110 LYS A C 1
ATOM 889 O O . LYS A 1 110 ? -10.383 2.626 1.507 1.00 97.81 110 LYS A O 1
ATOM 894 N N . PHE A 1 111 ? -9.711 0.583 2.080 1.00 97.75 111 PHE A N 1
ATOM 895 C CA . PHE A 1 111 ? -8.287 0.813 1.888 1.00 97.75 111 PHE A CA 1
ATOM 896 C C . PHE A 1 111 ? -7.894 0.326 0.499 1.00 97.75 111 PHE A C 1
ATOM 898 O O . PHE A 1 111 ? -7.979 -0.868 0.204 1.00 97.75 111 PHE A O 1
ATOM 905 N N . HIS A 1 112 ? -7.442 1.251 -0.345 1.00 97.50 112 HIS A N 1
ATOM 906 C CA . HIS A 1 112 ? -6.814 0.908 -1.613 1.00 97.50 112 HIS A CA 1
ATOM 907 C C . HIS A 1 112 ? -5.544 0.067 -1.365 1.00 97.50 112 HIS A C 1
ATOM 909 O O . HIS A 1 112 ? -4.847 0.337 -0.382 1.00 97.50 112 HIS A O 1
ATOM 915 N N . PRO A 1 113 ? -5.168 -0.887 -2.242 1.00 96.94 113 PRO A N 1
ATOM 916 C CA . PRO A 1 113 ? -3.953 -1.694 -2.073 1.00 96.94 113 PRO A CA 1
ATOM 917 C C . PRO A 1 113 ? -2.692 -0.852 -1.853 1.00 96.94 113 PRO A C 1
ATOM 919 O O . PRO A 1 113 ? -1.827 -1.209 -1.051 1.00 96.94 113 PRO A O 1
ATOM 922 N N . SER A 1 114 ? -2.633 0.329 -2.481 1.00 96.81 114 SER A N 1
ATOM 923 C CA . SER A 1 114 ? -1.540 1.293 -2.303 1.00 96.81 114 SER A CA 1
ATOM 924 C C . SER A 1 114 ? -1.280 1.658 -0.833 1.00 96.81 114 SER A C 1
ATOM 926 O O . SER A 1 114 ? -0.132 1.899 -0.469 1.00 96.81 114 SER A O 1
ATOM 928 N N . MET A 1 115 ? -2.295 1.607 0.039 1.00 96.50 115 MET A N 1
ATOM 929 C CA . MET A 1 115 ? -2.168 1.864 1.480 1.00 96.50 115 MET A CA 1
ATOM 930 C C . MET A 1 115 ? -1.316 0.825 2.212 1.00 96.50 115 MET A C 1
ATOM 932 O O . MET A 1 115 ? -0.610 1.169 3.157 1.00 96.50 115 MET A O 1
ATOM 936 N N . ARG A 1 116 ? -1.383 -0.453 1.815 1.00 95.81 116 ARG A N 1
ATOM 937 C CA . ARG A 1 116 ? -0.556 -1.515 2.418 1.00 95.81 116 ARG A CA 1
ATOM 938 C C . ARG A 1 116 ? 0.834 -1.591 1.795 1.00 95.81 116 ARG A C 1
ATOM 940 O O . ARG A 1 116 ? 1.780 -2.023 2.455 1.00 95.81 116 ARG A O 1
ATOM 947 N N . ARG A 1 117 ? 0.953 -1.150 0.543 1.00 95.50 117 ARG A N 1
ATOM 948 C CA . ARG A 1 117 ? 2.222 -1.082 -0.186 1.00 95.50 117 ARG A CA 1
ATOM 949 C C . ARG A 1 117 ? 3.097 0.039 0.374 1.00 95.50 117 ARG A C 1
ATOM 951 O O . ARG A 1 117 ? 4.234 -0.229 0.758 1.00 95.50 117 ARG A O 1
ATOM 958 N N . ALA A 1 118 ? 2.522 1.226 0.576 1.00 93.19 118 ALA A N 1
ATOM 959 C CA . ALA A 1 118 ? 3.189 2.448 1.027 1.00 93.19 118 ALA A CA 1
ATOM 960 C C . ALA A 1 118 ? 4.315 2.243 2.061 1.00 93.19 118 ALA A C 1
ATOM 962 O O . ALA A 1 118 ? 4.179 1.559 3.081 1.00 93.19 118 ALA A O 1
ATOM 963 N N . GLY A 1 119 ? 5.454 2.894 1.816 1.00 87.19 119 GLY A N 1
ATOM 964 C CA . GLY A 1 119 ? 6.617 2.831 2.701 1.00 87.19 119 GLY A CA 1
ATOM 965 C C . GLY A 1 119 ? 6.371 3.471 4.072 1.00 87.19 119 GLY A C 1
ATOM 966 O O . GLY A 1 119 ? 6.861 2.950 5.077 1.00 87.19 119 GLY A O 1
ATOM 967 N N . GLY A 1 120 ? 5.613 4.568 4.131 1.00 88.00 120 GLY A N 1
ATOM 968 C CA . GLY A 1 120 ? 5.327 5.308 5.364 1.00 88.00 120 GLY A CA 1
ATOM 969 C C . GLY A 1 120 ? 4.180 4.737 6.198 1.00 88.00 120 GLY A C 1
ATOM 970 O O . GLY A 1 120 ? 4.197 4.844 7.424 1.00 88.00 120 GLY A O 1
ATOM 971 N N . ILE A 1 121 ? 3.238 4.033 5.568 1.00 93.12 121 ILE A N 1
ATOM 972 C CA . ILE A 1 121 ? 2.082 3.432 6.241 1.00 93.12 121 ILE A CA 1
ATOM 973 C C . ILE A 1 121 ? 2.443 2.013 6.679 1.00 93.12 121 ILE A C 1
ATOM 975 O O . ILE A 1 121 ? 2.610 1.102 5.868 1.00 93.12 121 ILE A O 1
ATOM 979 N N . LYS A 1 122 ? 2.600 1.805 7.989 1.00 95.00 122 LYS A N 1
ATOM 980 C CA . LYS A 1 122 ? 2.940 0.480 8.523 1.00 95.00 122 LYS A CA 1
ATOM 981 C C . LYS A 1 122 ? 1.679 -0.346 8.699 1.00 95.00 122 LYS A C 1
ATOM 983 O O . LYS A 1 122 ? 0.765 0.059 9.414 1.00 95.00 122 LYS A O 1
ATOM 988 N N . SER A 1 123 ? 1.659 -1.515 8.070 1.00 96.38 123 SER A N 1
ATOM 989 C CA . SER A 1 123 ? 0.589 -2.494 8.225 1.00 96.38 123 SER A CA 1
ATOM 990 C C . SER A 1 123 ? 1.122 -3.921 8.201 1.00 96.38 123 SER A C 1
ATOM 992 O O . SER A 1 123 ? 2.187 -4.170 7.630 1.00 96.38 123 SER A O 1
ATOM 994 N N . CYS A 1 124 ? 0.400 -4.847 8.826 1.00 96.00 124 CYS A N 1
ATOM 995 C CA . CYS A 1 124 ? 0.740 -6.266 8.816 1.00 96.00 124 CYS A CA 1
ATOM 996 C C . CYS A 1 124 ? -0.482 -7.169 8.984 1.00 96.00 124 CYS A C 1
ATOM 998 O O . CYS A 1 124 ? -1.494 -6.773 9.564 1.00 96.00 124 CYS A O 1
ATOM 1000 N N . ASP A 1 125 ? -0.350 -8.395 8.499 1.00 95.25 125 ASP A N 1
ATOM 1001 C CA . ASP A 1 125 ? -1.250 -9.506 8.748 1.00 95.25 125 ASP A CA 1
ATOM 1002 C C . ASP A 1 125 ? -0.900 -10.186 10.078 1.00 95.25 125 ASP A C 1
ATOM 1004 O O . ASP A 1 125 ? 0.234 -10.613 10.322 1.00 95.25 125 ASP A O 1
ATOM 1008 N N . VAL A 1 126 ? -1.891 -10.273 10.962 1.00 95.06 126 VAL A N 1
ATOM 1009 C CA . VAL A 1 126 ? -1.772 -10.918 12.277 1.00 95.06 126 VAL A CA 1
ATOM 1010 C C . VAL A 1 126 ? -2.700 -12.122 12.421 1.00 95.06 126 VAL A C 1
ATOM 1012 O O . VAL A 1 126 ? -2.854 -12.650 13.519 1.00 95.06 126 VAL A O 1
ATOM 1015 N N . SER A 1 127 ? -3.305 -12.591 11.329 1.00 93.12 127 SER A N 1
ATOM 1016 C CA . SER A 1 127 ? -4.274 -13.699 11.343 1.00 93.12 127 SER A CA 1
ATOM 1017 C C . SER A 1 127 ? -3.675 -14.980 11.925 1.00 93.12 127 SER A C 1
ATOM 1019 O O . SER A 1 127 ? -4.341 -15.717 12.643 1.00 93.12 127 SER A O 1
ATOM 1021 N N . TRP A 1 128 ? -2.378 -15.204 11.700 1.00 91.94 128 TRP A N 1
ATOM 1022 C CA . TRP A 1 128 ? -1.634 -16.344 12.241 1.00 91.94 128 TRP A CA 1
ATOM 1023 C C . TRP A 1 128 ? -1.513 -16.339 13.778 1.00 91.94 128 TRP A C 1
ATOM 1025 O O . TRP A 1 128 ? -1.278 -17.392 14.366 1.00 91.94 128 TRP A O 1
ATOM 1035 N N . LEU A 1 129 ? -1.687 -15.186 14.440 1.00 91.94 129 LEU A N 1
ATOM 1036 C CA . LEU A 1 129 ? -1.770 -15.073 15.905 1.00 91.94 129 LEU A CA 1
ATOM 1037 C C . LEU A 1 129 ? -3.199 -15.223 16.436 1.00 91.94 129 LEU A C 1
ATOM 1039 O O . LEU A 1 129 ? -3.388 -15.365 17.643 1.00 91.94 129 LEU A O 1
ATOM 1043 N N . LEU A 1 130 ? -4.199 -15.170 15.556 1.00 89.19 130 LEU A N 1
ATOM 1044 C CA . LEU A 1 130 ? -5.620 -15.127 15.895 1.00 89.19 130 LEU A CA 1
ATOM 1045 C C . LEU A 1 130 ? -6.381 -16.257 15.178 1.00 89.19 130 LEU A C 1
ATOM 1047 O O . LEU A 1 130 ? -7.330 -15.984 14.444 1.00 89.19 130 LEU A O 1
ATOM 1051 N N . PRO A 1 131 ? -6.002 -17.534 15.383 1.00 83.44 131 PRO A N 1
ATOM 1052 C CA . PRO A 1 131 ? -6.525 -18.657 14.599 1.00 83.44 131 PRO A CA 1
ATOM 1053 C C . PRO A 1 131 ? -8.031 -18.901 14.781 1.00 83.44 131 PRO A C 1
ATOM 1055 O O . PRO A 1 131 ? -8.628 -19.647 14.014 1.00 83.44 131 PRO A O 1
ATOM 1058 N N . SER A 1 132 ? -8.652 -18.303 15.801 1.00 84.56 132 SER A N 1
ATOM 1059 C CA . SER A 1 132 ? -10.093 -18.384 16.041 1.00 84.56 132 SER A CA 1
ATOM 1060 C C . SER A 1 132 ? -10.920 -17.422 15.184 1.00 84.56 132 SER A C 1
ATOM 1062 O O . SER A 1 132 ? -12.143 -17.559 15.147 1.00 84.56 132 SER A O 1
ATOM 1064 N N . LEU A 1 133 ? -10.297 -16.445 14.516 1.00 83.94 133 LEU A N 1
ATOM 1065 C CA . LEU A 1 133 ? -11.008 -15.531 13.627 1.00 83.94 133 LEU A CA 1
ATOM 1066 C C . LEU A 1 133 ? -11.191 -16.187 12.251 1.00 83.94 133 LEU A C 1
ATOM 1068 O O . LEU A 1 133 ? -10.205 -16.607 11.647 1.00 83.94 133 LEU A O 1
ATOM 1072 N N . PRO A 1 134 ? -12.421 -16.241 11.706 1.00 82.50 134 PRO A N 1
ATOM 1073 C CA . PRO A 1 134 ? -12.680 -16.873 10.411 1.00 82.50 134 PRO A CA 1
ATOM 1074 C C . PRO A 1 134 ? -12.242 -16.013 9.212 1.00 82.50 134 PRO A C 1
ATOM 1076 O O . PRO A 1 134 ? -12.588 -16.317 8.075 1.00 82.50 134 PRO A O 1
ATOM 1079 N N . TYR A 1 135 ? -11.512 -14.926 9.452 1.00 85.62 135 TYR A N 1
ATOM 1080 C CA . TYR A 1 135 ? -11.168 -13.916 8.461 1.00 85.62 135 TYR A CA 1
ATOM 1081 C C . TYR A 1 135 ? -9.761 -13.375 8.684 1.00 85.62 135 TYR A C 1
ATOM 1083 O O . TYR A 1 135 ? -9.204 -13.442 9.783 1.00 85.62 135 TYR A O 1
ATOM 1091 N N . ARG A 1 136 ? -9.202 -12.779 7.629 1.00 91.81 136 ARG A N 1
ATOM 1092 C CA . ARG A 1 136 ? -7.874 -12.176 7.680 1.00 91.81 136 ARG A CA 1
ATOM 1093 C C . ARG A 1 136 ? -7.917 -10.876 8.480 1.00 91.81 136 ARG A C 1
ATOM 1095 O O . ARG A 1 136 ? -8.673 -9.967 8.130 1.00 91.81 136 ARG A O 1
ATOM 1102 N N . GLN A 1 137 ? -7.106 -10.770 9.526 1.00 93.75 137 GLN A N 1
ATOM 1103 C CA . GLN A 1 137 ? -6.978 -9.570 10.346 1.00 93.75 137 GLN A CA 1
ATOM 1104 C C . GLN A 1 137 ? -5.715 -8.801 9.956 1.00 93.75 137 GLN A C 1
ATOM 1106 O O . GLN A 1 137 ? -4.593 -9.226 10.231 1.00 93.75 137 GLN A O 1
ATOM 1111 N N . ILE A 1 138 ? -5.915 -7.626 9.364 1.00 96.75 138 ILE A N 1
ATOM 1112 C CA . ILE A 1 138 ? -4.858 -6.662 9.067 1.00 96.75 138 ILE A CA 1
ATOM 1113 C C . ILE A 1 138 ? -4.867 -5.569 10.134 1.00 96.75 138 ILE A C 1
ATOM 1115 O O . ILE A 1 138 ? -5.932 -5.081 10.527 1.00 96.75 138 ILE A O 1
ATOM 1119 N N . LEU A 1 139 ? -3.682 -5.184 10.601 1.00 97.25 139 LEU A N 1
ATOM 1120 C CA . LEU A 1 139 ? -3.484 -4.029 11.471 1.00 97.25 139 LEU A CA 1
ATOM 1121 C C . LEU A 1 139 ? -2.757 -2.923 10.717 1.00 97.25 139 LEU A C 1
ATOM 1123 O O . LEU A 1 139 ? -1.761 -3.192 10.052 1.00 97.25 139 LEU A O 1
ATOM 1127 N N . PHE A 1 140 ? -3.212 -1.686 10.885 1.00 97.19 140 PHE A N 1
ATOM 1128 C CA . PHE A 1 140 ? -2.468 -0.480 10.535 1.00 97.19 140 PHE A CA 1
ATOM 1129 C C . PHE A 1 140 ? -1.974 0.194 11.812 1.00 97.19 140 PHE A C 1
ATOM 1131 O O . PHE A 1 140 ? -2.714 0.322 12.791 1.00 97.19 140 PHE A O 1
ATOM 1138 N N . ALA A 1 141 ? -0.717 0.624 11.796 1.00 95.50 141 ALA A N 1
ATOM 1139 C CA . ALA A 1 141 ? -0.137 1.392 12.882 1.00 95.50 141 ALA A CA 1
ATOM 1140 C C . ALA A 1 141 ? -0.755 2.792 12.958 1.00 95.50 141 ALA A C 1
ATOM 1142 O O . ALA A 1 141 ? -1.061 3.398 11.929 1.00 95.50 141 ALA A O 1
ATOM 1143 N N . ASN A 1 142 ? -0.873 3.325 14.173 1.00 92.00 142 ASN A N 1
ATOM 1144 C CA . ASN A 1 142 ? -1.101 4.752 14.344 1.00 92.00 142 ASN A CA 1
ATOM 1145 C C . ASN A 1 142 ? 0.138 5.564 13.928 1.00 92.00 142 ASN A C 1
ATOM 1147 O O . ASN A 1 142 ? 1.258 5.046 13.847 1.00 92.00 142 ASN A O 1
ATOM 1151 N N . THR A 1 143 ? -0.056 6.857 13.687 1.00 87.00 143 THR A N 1
ATOM 1152 C CA . THR A 1 143 ? 1.049 7.784 13.453 1.00 87.00 143 THR A CA 1
ATOM 1153 C C . THR A 1 143 ? 1.729 8.102 14.791 1.00 87.00 143 THR A C 1
ATOM 1155 O O . THR A 1 143 ? 1.039 8.468 15.746 1.00 87.00 143 THR A O 1
ATOM 1158 N N . PRO A 1 144 ? 3.066 7.959 14.910 1.00 77.56 144 PRO A N 1
ATOM 1159 C CA . PRO A 1 144 ? 3.769 8.182 16.170 1.00 77.56 144 PRO A CA 1
ATOM 1160 C C . PRO A 1 144 ? 3.515 9.562 16.777 1.00 77.56 144 PRO A C 1
ATOM 1162 O O . PRO A 1 144 ? 3.606 10.577 16.090 1.00 77.56 144 PRO A O 1
ATOM 1165 N N . PHE A 1 145 ? 3.287 9.595 18.094 1.00 67.06 145 PHE A N 1
ATOM 1166 C CA . PHE A 1 145 ? 2.916 10.816 18.813 1.00 67.06 145 PHE A CA 1
ATOM 1167 C C . PHE A 1 145 ? 3.936 11.956 18.697 1.00 67.06 145 PHE A C 1
ATOM 1169 O O . PHE A 1 145 ? 3.549 13.119 18.692 1.00 67.06 145 PHE A O 1
ATOM 1176 N N . GLN A 1 146 ? 5.222 11.629 18.527 1.00 66.06 146 GLN A N 1
ATOM 1177 C CA . GLN A 1 146 ? 6.293 12.603 18.294 1.00 66.06 146 GLN A CA 1
ATOM 1178 C C . GLN A 1 146 ? 5.963 13.557 17.133 1.00 66.06 146 GLN A C 1
ATOM 1180 O O . GLN A 1 146 ? 6.237 14.748 17.229 1.00 66.06 146 GLN A O 1
ATOM 1185 N N . PHE A 1 147 ? 5.317 13.058 16.072 1.00 59.59 147 PHE A N 1
ATOM 1186 C CA . PHE A 1 147 ? 4.917 13.892 14.939 1.00 59.59 147 PHE A CA 1
ATOM 1187 C C . PHE A 1 147 ? 3.831 14.904 15.313 1.00 59.59 147 PHE A C 1
ATOM 1189 O O . PHE A 1 147 ? 3.772 15.959 14.698 1.00 59.59 147 PHE A O 1
ATOM 1196 N N . PHE A 1 148 ? 3.009 14.634 16.333 1.00 63.44 148 PHE A N 1
ATOM 1197 C CA . PHE A 1 148 ? 1.961 15.556 16.781 1.00 63.44 148 PHE A CA 1
ATOM 1198 C C . PHE A 1 148 ? 2.476 16.718 17.645 1.00 63.44 148 PHE A C 1
ATOM 1200 O O . PHE A 1 148 ? 1.732 17.666 17.897 1.00 63.44 148 PHE A O 1
ATOM 1207 N N . LEU A 1 149 ? 3.734 16.671 18.094 1.00 61.94 149 LEU A N 1
ATOM 1208 C CA . LEU A 1 149 ? 4.341 17.740 18.891 1.00 61.94 149 LEU A CA 1
ATOM 1209 C C . LEU A 1 149 ? 4.874 18.894 18.023 1.00 61.94 149 LEU A C 1
ATOM 1211 O O . LEU A 1 149 ? 4.998 20.016 18.511 1.00 61.94 149 LEU A O 1
ATOM 1215 N N . GLU A 1 150 ? 5.122 18.657 16.732 1.00 62.59 150 GLU A N 1
ATOM 1216 C CA . GLU A 1 150 ? 5.704 19.635 15.807 1.00 62.59 150 GLU A CA 1
ATOM 1217 C C . GLU A 1 150 ? 4.679 20.044 14.737 1.00 62.59 150 GLU A C 1
ATOM 1219 O O . GLU A 1 150 ? 4.585 19.440 13.670 1.00 62.59 150 GLU A O 1
ATOM 1224 N N . LYS A 1 151 ? 3.882 21.089 15.018 1.00 56.75 151 LYS A N 1
ATOM 1225 C CA . LYS A 1 151 ? 2.771 21.539 14.148 1.00 56.75 151 LYS A CA 1
ATOM 1226 C C . LYS A 1 151 ? 3.160 21.779 12.680 1.00 56.75 151 LYS A C 1
ATOM 1228 O O . LYS A 1 151 ? 2.334 21.531 11.808 1.00 56.75 151 LYS A O 1
ATOM 1233 N N . GLU A 1 152 ? 4.384 22.228 12.401 1.00 59.38 152 GLU A N 1
ATOM 1234 C CA . GLU A 1 152 ? 4.887 22.440 11.030 1.00 59.38 152 GLU A CA 1
ATOM 1235 C C . GLU A 1 152 ? 5.173 21.137 10.267 1.00 59.38 152 GLU A C 1
ATOM 1237 O O . GLU A 1 152 ? 5.060 21.100 9.040 1.00 59.38 152 GLU A O 1
ATOM 1242 N N . ILE A 1 153 ? 5.508 20.049 10.969 1.00 59.09 153 ILE A N 1
ATOM 1243 C CA . ILE A 1 153 ? 5.634 18.722 10.353 1.00 59.09 153 ILE A CA 1
ATOM 1244 C C . ILE A 1 153 ? 4.238 18.153 10.072 1.00 59.09 153 ILE A C 1
ATOM 1246 O O . ILE A 1 153 ? 4.032 17.506 9.046 1.00 59.09 153 ILE A O 1
ATOM 1250 N N . ILE A 1 154 ? 3.257 18.449 10.934 1.00 59.34 154 ILE A N 1
ATOM 1251 C CA . ILE A 1 154 ? 1.874 17.972 10.781 1.00 59.34 154 ILE A CA 1
ATOM 1252 C C . ILE A 1 154 ? 1.166 18.604 9.570 1.00 59.34 154 ILE A C 1
ATOM 1254 O O . ILE A 1 154 ? 0.353 17.976 8.902 1.00 59.34 154 ILE A O 1
ATOM 1258 N N . SER A 1 155 ? 1.437 19.871 9.260 1.00 60.22 155 SER A N 1
ATOM 1259 C CA . SER A 1 155 ? 0.772 20.524 8.124 1.00 60.22 155 SER A CA 1
ATOM 1260 C C . SER A 1 155 ? 1.248 20.000 6.765 1.00 60.22 155 SER A C 1
ATOM 1262 O O . SER A 1 155 ? 0.527 20.135 5.777 1.00 60.22 155 SER A O 1
ATOM 1264 N N . ASN A 1 156 ? 2.438 19.395 6.710 1.00 63.50 156 ASN A N 1
ATOM 1265 C CA . ASN A 1 156 ? 3.080 18.958 5.469 1.00 63.50 156 ASN A CA 1
ATOM 1266 C C . ASN A 1 156 ? 3.116 17.435 5.284 1.00 63.50 156 ASN A C 1
ATOM 1268 O O . ASN A 1 156 ? 3.419 16.967 4.185 1.00 63.50 156 ASN A O 1
ATOM 1272 N N . PHE A 1 157 ? 2.838 16.646 6.325 1.00 68.94 157 PHE A N 1
ATOM 1273 C CA . PHE A 1 157 ? 2.909 15.192 6.229 1.00 68.94 157 PHE A CA 1
ATOM 1274 C C . PHE A 1 157 ? 1.564 14.610 5.779 1.00 68.94 157 PHE A C 1
ATOM 1276 O O . PHE A 1 157 ? 0.562 14.588 6.485 1.00 68.94 157 PHE A O 1
ATOM 1283 N N . ARG A 1 158 ? 1.544 14.145 4.531 1.00 80.75 158 ARG A N 1
ATOM 1284 C CA . ARG A 1 158 ? 0.349 13.628 3.866 1.00 80.75 158 ARG A CA 1
ATOM 1285 C C . ARG A 1 158 ? 0.655 12.243 3.318 1.00 80.75 158 ARG A C 1
ATOM 1287 O O . ARG A 1 158 ? 0.983 12.086 2.154 1.00 80.75 158 ARG A O 1
ATOM 1294 N N . GLU A 1 159 ? 0.619 11.233 4.183 1.00 87.75 159 GLU A N 1
ATOM 1295 C CA . GLU A 1 159 ? 0.849 9.841 3.762 1.00 87.75 159 GLU A CA 1
ATOM 1296 C C . GLU A 1 159 ? -0.367 9.231 3.063 1.00 87.75 159 GLU A C 1
ATOM 1298 O O . GLU A 1 159 ? -0.231 8.283 2.308 1.00 87.75 159 GLU A O 1
ATOM 1303 N N . TRP A 1 160 ? -1.576 9.737 3.275 1.00 93.62 160 TRP A N 1
ATOM 1304 C CA . TRP A 1 160 ? -2.763 9.198 2.620 1.00 93.62 160 TRP A CA 1
ATOM 1305 C C . TRP A 1 160 ? -3.834 10.260 2.448 1.00 93.62 160 TRP A C 1
ATOM 1307 O O . TRP A 1 160 ? -3.852 11.255 3.169 1.00 93.62 160 TRP A O 1
ATOM 1317 N N . ASN A 1 161 ? -4.735 10.023 1.501 1.00 94.06 161 ASN A N 1
ATOM 1318 C CA . ASN A 1 161 ? -5.900 10.842 1.205 1.00 94.06 161 ASN A CA 1
ATOM 1319 C C . ASN A 1 161 ? -7.189 10.062 1.476 1.00 94.06 161 ASN A C 1
ATOM 1321 O O . ASN A 1 161 ? -7.182 8.833 1.546 1.00 94.06 161 ASN A O 1
ATOM 1325 N N . ALA A 1 162 ? -8.288 10.791 1.658 1.00 94.06 162 ALA A N 1
ATOM 1326 C CA . ALA A 1 162 ? -9.617 10.224 1.835 1.00 94.06 162 ALA A CA 1
ATOM 1327 C C . ALA A 1 162 ? -10.617 10.910 0.908 1.00 94.06 162 ALA A C 1
ATOM 1329 O O . ALA A 1 162 ? -10.609 12.137 0.779 1.00 94.06 162 ALA A O 1
ATOM 1330 N N . ARG A 1 163 ? -11.510 10.126 0.304 1.00 93.69 163 ARG A N 1
ATOM 1331 C CA . ARG A 1 163 ? -12.668 10.637 -0.440 1.00 93.69 163 ARG A CA 1
ATOM 1332 C C . ARG A 1 163 ? -13.885 9.747 -0.241 1.00 93.69 163 ARG A C 1
ATOM 1334 O O . ARG A 1 163 ? -13.749 8.550 -0.005 1.00 93.69 163 ARG A O 1
ATOM 1341 N N . ILE A 1 164 ? -15.071 10.331 -0.368 1.00 94.56 164 ILE A N 1
ATOM 1342 C CA . ILE A 1 164 ? -16.319 9.566 -0.408 1.00 94.56 164 ILE A CA 1
ATOM 1343 C C . ILE A 1 164 ? -16.346 8.802 -1.737 1.00 94.56 164 ILE A C 1
ATOM 1345 O O . ILE A 1 164 ? -16.245 9.410 -2.800 1.00 94.56 164 ILE A O 1
ATOM 1349 N N . GLU A 1 165 ? -16.424 7.474 -1.671 1.00 94.62 165 GLU A N 1
ATOM 1350 C CA . GLU A 1 165 ? -16.584 6.600 -2.840 1.00 94.62 165 GLU A CA 1
ATOM 1351 C C . GLU A 1 165 ? -18.066 6.378 -3.155 1.00 94.62 165 GLU A C 1
ATOM 1353 O O . GLU A 1 165 ? -18.471 6.440 -4.311 1.00 94.62 165 GLU A O 1
ATOM 1358 N N . SER A 1 166 ? -18.883 6.173 -2.121 1.00 94.38 166 SER A N 1
ATOM 1359 C CA . SER A 1 166 ? -20.337 6.088 -2.239 1.00 94.38 166 SER A CA 1
ATOM 1360 C C . SER A 1 166 ? -21.013 6.549 -0.953 1.00 94.38 166 SER A C 1
ATOM 1362 O O . SER A 1 166 ? -20.464 6.396 0.138 1.00 94.38 166 SER A O 1
ATOM 1364 N N . GLU A 1 167 ? -22.229 7.070 -1.065 1.00 94.69 167 GLU A N 1
ATOM 1365 C CA . GLU A 1 167 ? -23.035 7.491 0.077 1.00 94.69 167 GLU A CA 1
ATOM 1366 C C . GLU A 1 167 ? -24.515 7.211 -0.177 1.00 94.69 167 GLU A C 1
ATOM 1368 O O . GLU A 1 167 ? -25.028 7.450 -1.270 1.00 94.69 167 GLU A O 1
ATOM 1373 N N . ASP A 1 168 ? -25.201 6.747 0.863 1.00 91.00 168 ASP A N 1
ATOM 1374 C CA . ASP A 1 168 ? -26.654 6.698 0.926 1.00 91.00 168 ASP A CA 1
ATOM 1375 C C . ASP A 1 168 ? -27.170 7.426 2.184 1.00 91.00 168 ASP A C 1
ATOM 1377 O O . ASP A 1 168 ? -26.437 8.114 2.907 1.00 91.00 168 ASP A O 1
ATOM 1381 N N . LYS A 1 169 ? -28.475 7.310 2.453 1.00 89.00 169 LYS A N 1
ATOM 1382 C CA . LYS A 1 169 ? -29.116 7.956 3.605 1.00 89.00 169 LYS A CA 1
ATOM 1383 C C . LYS A 1 169 ? -28.439 7.588 4.933 1.00 89.00 169 LYS A C 1
ATOM 1385 O O . LYS A 1 169 ? -28.213 8.470 5.764 1.00 89.00 169 LYS A O 1
ATOM 1390 N N . ASN A 1 170 ? -28.091 6.322 5.116 1.00 87.62 170 ASN A N 1
ATOM 1391 C CA . ASN A 1 170 ? -27.667 5.740 6.385 1.00 87.62 170 ASN A CA 1
ATOM 1392 C C . ASN A 1 170 ? -26.167 5.395 6.417 1.00 87.62 170 ASN A C 1
ATOM 1394 O O . ASN A 1 170 ? -25.598 5.243 7.500 1.00 87.62 170 ASN A O 1
ATOM 1398 N N . SER A 1 171 ? -25.524 5.280 5.254 1.00 92.12 171 SER A N 1
ATOM 1399 C CA . SER A 1 171 ? -24.199 4.685 5.114 1.00 92.12 171 SER A CA 1
ATOM 1400 C C . SER A 1 171 ? -23.268 5.499 4.201 1.00 92.12 171 SER A C 1
ATOM 1402 O O . SER A 1 171 ? -23.716 6.221 3.310 1.00 92.12 171 SER A O 1
ATOM 1404 N N . GLN A 1 172 ? -21.959 5.403 4.440 1.00 94.94 172 GLN A N 1
ATOM 1405 C CA . GLN A 1 172 ? -20.907 5.981 3.596 1.00 94.94 172 GLN A CA 1
ATOM 1406 C C . GLN A 1 172 ? -19.778 4.972 3.388 1.00 94.94 172 GLN A C 1
ATOM 1408 O O . GLN A 1 172 ? -19.388 4.278 4.325 1.00 94.94 172 GLN A O 1
ATOM 1413 N N . VAL A 1 173 ? -19.200 4.942 2.192 1.00 96.62 173 VAL A N 1
ATOM 1414 C CA . VAL A 1 173 ? -17.932 4.261 1.915 1.00 96.62 173 VAL A CA 1
ATOM 1415 C C . VAL A 1 173 ? -16.884 5.324 1.634 1.00 96.62 173 VAL A C 1
ATOM 1417 O O . VAL A 1 173 ? -17.047 6.158 0.744 1.00 96.62 173 VAL A O 1
ATOM 1420 N N . ILE A 1 174 ? -15.808 5.301 2.411 1.00 96.19 174 ILE A N 1
ATOM 1421 C CA . ILE A 1 174 ? -14.704 6.250 2.319 1.00 96.19 174 ILE A CA 1
ATOM 1422 C C . ILE A 1 174 ? -13.496 5.503 1.792 1.00 96.19 174 ILE A C 1
ATOM 1424 O O . ILE A 1 174 ? -12.974 4.612 2.461 1.00 96.19 174 ILE A O 1
ATOM 1428 N N . LEU A 1 175 ? -13.041 5.881 0.606 1.00 96.94 175 LEU A N 1
ATOM 1429 C CA . LEU A 1 175 ? -11.829 5.341 0.021 1.00 96.94 175 LEU A CA 1
ATOM 1430 C C . LEU A 1 175 ? -10.613 6.067 0.594 1.00 96.94 175 LEU A C 1
ATOM 1432 O O . LEU A 1 175 ? -10.518 7.292 0.504 1.00 96.94 175 LEU A O 1
ATOM 1436 N N . LEU A 1 176 ? -9.686 5.286 1.143 1.00 96.81 176 LEU A N 1
ATOM 1437 C CA . LEU A 1 176 ? -8.366 5.712 1.579 1.00 96.81 176 LEU A CA 1
ATOM 1438 C C . LEU A 1 176 ? -7.310 5.250 0.576 1.00 96.81 176 LEU A C 1
ATOM 1440 O O . LEU A 1 176 ? -7.240 4.068 0.227 1.00 96.81 176 LEU A O 1
ATOM 1444 N N . THR A 1 177 ? -6.471 6.181 0.145 1.00 96.56 177 THR A N 1
ATOM 1445 C CA . THR A 1 177 ? -5.446 5.996 -0.890 1.00 96.56 177 THR A CA 1
ATOM 1446 C C . THR A 1 177 ? -4.113 6.551 -0.417 1.00 96.56 177 THR A C 1
ATOM 1448 O O . THR A 1 177 ? -4.061 7.581 0.250 1.00 96.56 177 THR A O 1
ATOM 1451 N N . TRP A 1 178 ? -3.011 5.890 -0.778 1.00 95.75 178 TRP A N 1
ATOM 1452 C CA . TRP A 1 178 ? -1.675 6.446 -0.556 1.00 95.75 178 TRP A CA 1
ATOM 1453 C C . TRP A 1 178 ? -1.526 7.766 -1.328 1.00 95.75 178 TRP A C 1
ATOM 1455 O O . TRP A 1 178 ? -1.907 7.842 -2.495 1.00 95.75 178 TRP A O 1
ATOM 1465 N N . ASP A 1 179 ? -0.946 8.800 -0.717 1.00 93.62 179 ASP A N 1
ATOM 1466 C CA . ASP A 1 179 ? -0.767 10.102 -1.373 1.00 93.62 179 ASP A CA 1
ATOM 1467 C C . ASP A 1 179 ? 0.019 10.015 -2.689 1.00 93.62 179 ASP A C 1
ATOM 1469 O O . ASP A 1 179 ? -0.377 10.616 -3.687 1.00 93.62 179 ASP A O 1
ATOM 1473 N N . ALA A 1 180 ? 1.062 9.177 -2.744 1.00 92.81 180 ALA A N 1
ATOM 1474 C CA . ALA A 1 180 ? 1.811 8.960 -3.980 1.00 92.81 180 ALA A CA 1
ATOM 1475 C C . ALA A 1 180 ? 0.940 8.356 -5.094 1.00 92.81 180 ALA A C 1
ATO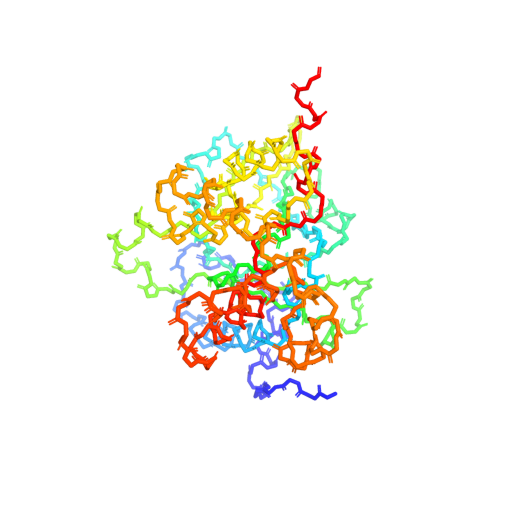M 1477 O O . ALA A 1 180 ? 1.122 8.692 -6.260 1.00 92.81 180 ALA A O 1
ATOM 1478 N N . HIS A 1 181 ? -0.026 7.501 -4.757 1.00 95.50 181 HIS A N 1
ATOM 1479 C CA . HIS A 1 181 ? -0.960 6.984 -5.752 1.00 95.50 181 HIS A CA 1
ATOM 1480 C C . HIS A 1 181 ? -1.788 8.131 -6.351 1.00 95.50 181 HIS A C 1
ATOM 1482 O O . HIS A 1 181 ? -1.761 8.348 -7.561 1.00 95.50 181 HIS A O 1
ATOM 1488 N N . ASP A 1 182 ? -2.453 8.925 -5.512 1.00 94.25 182 ASP A N 1
ATOM 1489 C CA . ASP A 1 182 ? -3.346 9.990 -5.985 1.00 94.25 182 ASP A CA 1
ATOM 1490 C C . ASP A 1 182 ? -2.610 11.111 -6.716 1.00 94.25 182 ASP A C 1
ATOM 1492 O O . ASP A 1 182 ? -3.110 11.641 -7.710 1.00 94.25 182 ASP A O 1
ATOM 1496 N N . LYS A 1 183 ? -1.401 11.445 -6.261 1.00 92.94 183 LYS A N 1
ATOM 1497 C CA . LYS A 1 183 ? -0.570 12.480 -6.876 1.00 92.94 183 LYS A CA 1
ATOM 1498 C C . LYS A 1 183 ? -0.184 12.144 -8.316 1.00 92.94 183 LYS A C 1
ATOM 1500 O O . LYS A 1 183 ? -0.107 13.050 -9.146 1.00 92.94 183 LYS A O 1
ATOM 1505 N N . TYR A 1 184 ? 0.082 10.871 -8.612 1.00 93.56 184 TYR A N 1
ATOM 1506 C CA . TYR A 1 184 ? 0.659 10.466 -9.895 1.00 93.56 184 TYR A CA 1
ATOM 1507 C C . TYR A 1 184 ? -0.317 9.729 -10.822 1.00 93.56 184 TYR A C 1
ATOM 1509 O O . TYR A 1 184 ? -0.074 9.737 -12.028 1.00 93.56 184 TYR A O 1
ATOM 1517 N N . ILE A 1 185 ? -1.429 9.162 -10.326 1.00 94.62 185 ILE A N 1
ATOM 1518 C CA . ILE A 1 185 ? -2.316 8.282 -11.116 1.00 94.62 185 ILE A CA 1
ATOM 1519 C C . ILE A 1 185 ? -2.751 8.897 -12.454 1.00 94.62 185 ILE A C 1
ATOM 1521 O O . ILE A 1 185 ? -2.652 8.251 -13.491 1.00 94.62 185 ILE A O 1
ATOM 1525 N N . GLN A 1 186 ? -3.160 10.168 -12.472 1.00 93.69 186 GLN A N 1
ATOM 1526 C CA . GLN A 1 186 ? -3.642 10.811 -13.701 1.00 93.69 186 GLN A CA 1
ATOM 1527 C C . GLN A 1 186 ? -2.534 10.987 -14.749 1.00 93.69 186 GLN A C 1
ATOM 1529 O O . GLN A 1 186 ? -2.756 10.750 -15.936 1.00 93.69 186 GLN A O 1
ATOM 1534 N N . GLN A 1 187 ? -1.328 11.377 -14.321 1.00 92.50 187 GLN A N 1
ATOM 1535 C CA . GLN A 1 187 ? -0.184 11.536 -15.226 1.00 92.50 187 GLN A CA 1
ATOM 1536 C C . GLN A 1 187 ? 0.306 10.179 -15.735 1.00 92.50 187 GLN A C 1
ATOM 1538 O O . GLN A 1 187 ? 0.561 10.028 -16.928 1.00 92.50 187 GLN A O 1
ATOM 1543 N N . VAL A 1 188 ? 0.367 9.188 -14.841 1.00 94.56 188 VAL A N 1
ATOM 1544 C CA . VAL A 1 188 ? 0.758 7.811 -15.153 1.00 94.56 188 VAL A CA 1
ATOM 1545 C C . VAL A 1 188 ? -0.177 7.202 -16.192 1.00 94.56 188 VAL A C 1
ATOM 1547 O O . VAL A 1 188 ? 0.299 6.702 -17.207 1.00 94.56 188 VAL A O 1
ATOM 1550 N N . LEU A 1 189 ? -1.496 7.310 -16.005 1.00 94.12 189 LEU A N 1
ATOM 1551 C CA . LEU A 1 189 ? -2.465 6.777 -16.963 1.00 94.12 189 LEU A CA 1
ATOM 1552 C C . LEU A 1 189 ? -2.457 7.543 -18.294 1.00 94.12 189 LEU A C 1
ATOM 1554 O O . LEU A 1 189 ? -2.570 6.927 -19.348 1.00 94.12 189 LEU A O 1
ATOM 1558 N N . LYS A 1 190 ? -2.267 8.871 -18.281 1.00 92.75 190 LYS A N 1
ATOM 1559 C CA . LYS A 1 190 ? -2.123 9.659 -19.518 1.00 92.75 190 LYS A CA 1
ATOM 1560 C C . LYS A 1 190 ? -0.923 9.197 -20.347 1.00 92.75 190 LYS A C 1
ATOM 1562 O O . LYS A 1 190 ? -1.058 9.019 -21.553 1.00 92.75 190 LYS A O 1
ATOM 1567 N N . ILE A 1 191 ? 0.235 9.011 -19.713 1.00 91.94 191 ILE A N 1
ATOM 1568 C CA . ILE A 1 191 ? 1.435 8.513 -20.394 1.00 91.94 191 ILE A CA 1
ATOM 1569 C C . ILE A 1 191 ? 1.206 7.071 -20.845 1.00 91.94 191 ILE A C 1
ATOM 1571 O O . ILE A 1 191 ? 1.452 6.764 -22.002 1.00 91.94 191 ILE A O 1
ATOM 1575 N N . SER A 1 192 ? 0.660 6.205 -19.988 1.00 93.50 192 SER A N 1
ATOM 1576 C CA . SER A 1 192 ? 0.361 4.814 -20.349 1.00 93.50 192 SER A CA 1
ATOM 1577 C C . SER A 1 192 ? -0.523 4.733 -21.602 1.00 93.50 192 SER A C 1
ATOM 1579 O O . SER A 1 192 ? -0.196 4.001 -22.535 1.00 93.50 192 SER A O 1
ATOM 1581 N N . ALA A 1 193 ? -1.552 5.581 -21.706 1.00 93.00 193 ALA A N 1
ATOM 1582 C CA . ALA A 1 193 ? -2.417 5.665 -22.880 1.00 93.00 193 ALA A CA 1
ATOM 1583 C C . ALA A 1 193 ? -1.681 6.108 -24.162 1.00 93.00 193 ALA A C 1
ATOM 1585 O O . ALA A 1 193 ? -1.980 5.583 -25.232 1.00 93.00 193 ALA A O 1
ATOM 1586 N N . MET A 1 194 ? -0.696 7.016 -24.078 1.00 91.94 194 MET A N 1
ATOM 1587 C CA . MET A 1 194 ? 0.152 7.391 -25.230 1.00 91.94 194 MET A CA 1
ATOM 1588 C C . MET A 1 194 ? 0.957 6.203 -25.774 1.00 91.94 194 MET A C 1
ATOM 1590 O O . MET A 1 194 ? 1.310 6.185 -26.949 1.00 91.94 194 MET A O 1
ATOM 1594 N N . TRP A 1 195 ? 1.206 5.207 -24.925 1.00 92.25 195 TRP A N 1
ATOM 1595 C CA . TRP A 1 195 ? 1.914 3.971 -25.242 1.00 92.25 195 TRP A CA 1
ATOM 1596 C C . TRP A 1 195 ? 0.966 2.765 -25.374 1.00 92.25 195 TRP A C 1
ATOM 1598 O O . TRP A 1 195 ? 1.388 1.627 -25.203 1.00 92.25 195 TRP A O 1
ATOM 1608 N N . ASN A 1 196 ? -0.328 2.977 -25.651 1.00 92.25 196 ASN A N 1
ATOM 1609 C CA . ASN A 1 196 ? -1.333 1.906 -25.773 1.00 92.25 196 ASN A CA 1
ATOM 1610 C C . ASN A 1 196 ? -1.391 0.952 -24.559 1.00 92.25 196 ASN A C 1
ATOM 1612 O O . ASN A 1 196 ? -1.703 -0.229 -24.700 1.00 92.25 196 ASN A O 1
ATOM 1616 N N . ASN A 1 197 ? -1.094 1.463 -23.363 1.00 90.38 197 ASN A N 1
ATOM 1617 C CA . ASN A 1 197 ? -1.060 0.732 -22.095 1.00 90.38 197 ASN A CA 1
ATOM 1618 C C . ASN A 1 197 ? -0.059 -0.440 -22.036 1.00 90.38 197 ASN A C 1
ATOM 1620 O O . ASN A 1 197 ? -0.220 -1.342 -21.213 1.00 90.38 197 ASN A O 1
ATOM 1624 N N . THR A 1 198 ? 0.973 -0.446 -22.887 1.00 91.88 198 THR A N 1
ATOM 1625 C CA . THR A 1 198 ? 1.995 -1.511 -22.903 1.00 91.88 198 THR A CA 1
ATOM 1626 C C . THR A 1 198 ? 3.071 -1.333 -21.831 1.00 91.88 198 THR A C 1
ATOM 1628 O O . THR A 1 198 ? 3.704 -2.308 -21.431 1.00 91.88 198 THR A O 1
ATOM 1631 N N . ILE A 1 199 ? 3.266 -0.103 -21.347 1.00 93.62 199 ILE A N 1
ATOM 1632 C CA . ILE A 1 199 ? 4.253 0.232 -20.318 1.00 93.62 199 ILE A CA 1
ATOM 1633 C C . ILE A 1 199 ? 3.642 0.072 -18.922 1.00 93.62 199 ILE A C 1
ATOM 1635 O O . ILE A 1 199 ? 2.544 0.562 -18.641 1.00 93.62 199 ILE A O 1
ATOM 1639 N N . ASP A 1 200 ? 4.388 -0.581 -18.031 1.00 95.25 200 ASP A N 1
ATOM 1640 C CA . ASP A 1 200 ? 4.030 -0.757 -16.623 1.00 95.25 200 ASP A CA 1
ATOM 1641 C C . ASP A 1 200 ? 3.842 0.593 -15.904 1.00 95.25 200 ASP A C 1
ATOM 1643 O O . ASP A 1 200 ? 4.681 1.495 -15.981 1.00 95.25 200 ASP A O 1
ATOM 1647 N N . LEU A 1 201 ? 2.733 0.727 -15.168 1.00 95.88 201 LEU A N 1
ATOM 1648 C CA . LEU A 1 201 ? 2.369 1.969 -14.479 1.00 95.88 201 LEU A CA 1
ATOM 1649 C C . LEU A 1 201 ? 3.395 2.375 -13.410 1.00 95.88 201 LEU A C 1
ATOM 1651 O O . LEU A 1 201 ? 3.642 3.565 -13.206 1.00 95.88 201 LEU A O 1
ATOM 1655 N N . ASN A 1 202 ? 4.018 1.406 -12.737 1.00 95.62 202 ASN A N 1
ATOM 1656 C CA . ASN A 1 202 ? 5.041 1.663 -11.731 1.00 95.62 202 ASN A CA 1
ATOM 1657 C C . ASN A 1 202 ? 6.382 2.065 -12.355 1.00 95.62 202 ASN A C 1
ATOM 1659 O O . ASN A 1 202 ? 7.108 2.844 -11.741 1.00 95.62 202 ASN A O 1
ATOM 1663 N N . LEU A 1 203 ? 6.701 1.619 -13.574 1.00 94.62 203 LEU A N 1
ATOM 1664 C CA . LEU A 1 203 ? 7.846 2.153 -14.319 1.00 94.62 203 LEU A CA 1
ATOM 1665 C C . LEU A 1 203 ? 7.640 3.639 -14.650 1.00 94.62 203 LEU A C 1
ATOM 1667 O O . LEU A 1 203 ? 8.504 4.462 -14.345 1.00 94.62 203 LEU A O 1
ATOM 1671 N N . ILE A 1 204 ? 6.467 4.003 -15.180 1.00 94.50 204 ILE A N 1
ATOM 1672 C CA . ILE A 1 204 ? 6.121 5.408 -15.461 1.00 94.50 204 ILE A CA 1
ATOM 1673 C C . ILE A 1 204 ? 6.164 6.241 -14.175 1.00 94.50 204 ILE A C 1
ATOM 1675 O O . ILE A 1 204 ? 6.706 7.344 -14.162 1.00 94.50 204 ILE A O 1
ATOM 1679 N N . TYR A 1 205 ? 5.625 5.709 -13.078 1.00 93.38 205 TYR A N 1
ATOM 1680 C CA . TYR A 1 205 ? 5.681 6.342 -11.764 1.00 93.38 205 TYR A CA 1
ATOM 1681 C C . TYR A 1 205 ? 7.107 6.639 -11.308 1.00 93.38 205 TYR A C 1
ATOM 1683 O O . TYR A 1 205 ? 7.388 7.765 -10.906 1.00 93.38 205 TYR A O 1
ATOM 1691 N N . ILE A 1 206 ? 8.003 5.649 -11.362 1.00 90.69 206 ILE A N 1
ATOM 1692 C CA . ILE A 1 206 ? 9.398 5.831 -10.953 1.00 90.69 206 ILE A CA 1
ATOM 1693 C C . ILE A 1 206 ? 10.068 6.887 -11.831 1.00 90.69 206 ILE A C 1
ATOM 1695 O O . ILE A 1 206 ? 10.750 7.766 -11.307 1.00 90.69 206 ILE A O 1
ATOM 1699 N N . LEU A 1 207 ? 9.812 6.875 -13.140 1.00 89.94 207 LEU A N 1
ATOM 1700 C CA . LEU A 1 207 ? 10.312 7.907 -14.043 1.00 89.94 207 LE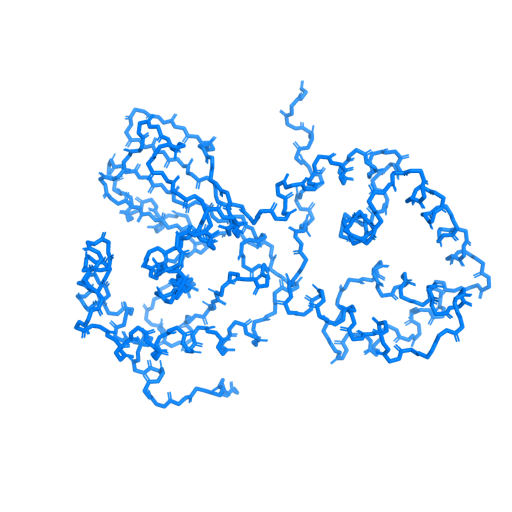U A CA 1
ATOM 1701 C C . LEU A 1 207 ? 9.784 9.299 -13.684 1.00 89.94 207 LEU A C 1
ATOM 1703 O O . LEU A 1 207 ? 10.590 10.212 -13.570 1.00 89.94 207 LEU A O 1
ATOM 1707 N N . LEU A 1 208 ? 8.483 9.468 -13.434 1.00 89.75 208 LEU A N 1
ATOM 1708 C CA . LEU A 1 208 ? 7.893 10.745 -12.995 1.00 89.75 208 LEU A CA 1
ATOM 1709 C C . LEU A 1 208 ? 8.420 11.201 -11.630 1.00 89.75 208 LEU A C 1
ATOM 1711 O O . LEU A 1 208 ? 8.557 12.394 -11.363 1.00 89.75 208 LEU A O 1
ATOM 1715 N N . PHE A 1 209 ? 8.696 10.254 -10.739 1.00 85.88 209 PHE A N 1
ATOM 1716 C CA . PHE A 1 209 ? 9.247 10.545 -9.426 1.00 85.88 209 PHE A CA 1
ATOM 1717 C C . PHE A 1 209 ? 10.700 11.039 -9.526 1.00 85.88 209 PHE A C 1
ATOM 1719 O O . PHE A 1 209 ? 11.081 11.977 -8.824 1.00 85.88 209 PHE A O 1
ATOM 1726 N N . LEU A 1 210 ? 11.504 10.431 -10.406 1.00 80.94 210 LEU A N 1
ATOM 1727 C CA . LEU A 1 210 ? 12.908 10.791 -10.631 1.00 80.94 210 LEU A CA 1
ATOM 1728 C C . LEU A 1 210 ? 13.070 12.029 -11.526 1.00 80.94 210 LEU A C 1
ATOM 1730 O O . LEU A 1 210 ? 13.955 12.855 -11.296 1.00 80.94 210 LEU A O 1
ATOM 1734 N N . LYS A 1 211 ? 12.232 12.160 -12.555 1.00 73.38 211 LYS A N 1
ATOM 1735 C CA . LYS A 1 211 ? 12.258 13.216 -13.568 1.00 73.38 211 LYS A CA 1
ATOM 1736 C C . LYS A 1 211 ? 11.015 14.079 -13.398 1.00 73.38 211 LYS A C 1
ATOM 1738 O O . LYS A 1 211 ? 9.901 13.660 -13.685 1.00 73.38 211 LYS A O 1
ATOM 1743 N N . LYS A 1 212 ? 11.213 15.325 -12.969 1.00 65.19 212 LYS A N 1
ATOM 1744 C CA . LYS A 1 212 ? 10.120 16.294 -12.792 1.00 65.19 212 LYS A CA 1
ATOM 1745 C C . LYS A 1 212 ? 9.551 16.833 -14.119 1.00 65.19 212 LYS A C 1
ATOM 1747 O O . LYS A 1 212 ? 8.580 17.581 -14.081 1.00 65.19 212 LYS A O 1
ATOM 1752 N N . GLU A 1 213 ? 10.140 16.477 -15.265 1.00 73.12 213 GLU A N 1
ATOM 1753 C CA . GLU A 1 213 ? 9.820 17.026 -16.591 1.00 73.12 213 GLU A CA 1
ATOM 1754 C C . GLU A 1 213 ? 9.347 15.934 -17.567 1.00 73.12 213 GLU A C 1
ATOM 1756 O O . GLU A 1 213 ? 9.966 14.877 -17.690 1.00 73.12 213 GLU A O 1
ATOM 1761 N N . SER A 1 214 ? 8.245 16.195 -18.281 1.00 71.06 214 SER A N 1
ATOM 1762 C CA . SER A 1 214 ? 7.539 15.208 -19.116 1.00 71.06 214 SER A CA 1
ATOM 1763 C C . SER A 1 214 ? 8.209 14.896 -20.460 1.00 71.06 214 SER A C 1
ATOM 1765 O O . SER A 1 214 ? 8.044 13.790 -20.978 1.00 71.06 214 SER A O 1
ATOM 1767 N N . THR A 1 215 ? 8.955 15.840 -21.039 1.00 76.69 215 THR A N 1
ATOM 1768 C CA . THR A 1 215 ? 9.674 15.652 -22.313 1.00 76.69 215 THR A CA 1
ATOM 1769 C C . THR A 1 215 ? 10.822 14.660 -22.148 1.00 76.69 215 THR A C 1
ATOM 1771 O O . THR A 1 215 ? 10.839 13.635 -22.824 1.00 76.69 215 THR A O 1
ATOM 1774 N N . ALA A 1 216 ? 11.679 14.884 -21.148 1.00 81.38 216 ALA A N 1
ATOM 1775 C CA . ALA A 1 216 ? 12.781 13.987 -20.797 1.00 81.38 216 ALA A CA 1
ATOM 1776 C C . ALA A 1 216 ? 12.305 12.569 -20.428 1.00 81.38 216 ALA A C 1
ATOM 1778 O O . ALA A 1 216 ? 13.016 11.591 -20.645 1.00 81.38 216 ALA A O 1
ATOM 1779 N N . LEU A 1 217 ? 11.096 12.440 -19.869 1.00 87.38 217 LEU A N 1
ATOM 1780 C CA . LEU A 1 217 ? 10.493 11.136 -19.595 1.00 87.38 217 LEU A CA 1
ATOM 1781 C C . LEU A 1 217 ? 10.152 10.383 -20.885 1.00 87.38 217 LEU A C 1
ATOM 1783 O O . LEU A 1 217 ? 10.397 9.183 -20.967 1.00 87.38 217 LEU A O 1
ATOM 1787 N N . THR A 1 218 ? 9.579 11.069 -21.876 1.00 87.06 218 THR A N 1
ATOM 1788 C CA . THR A 1 218 ? 9.156 10.437 -23.137 1.00 87.06 218 THR A CA 1
ATOM 1789 C C . THR A 1 218 ? 10.363 9.967 -23.944 1.00 87.06 218 THR A C 1
ATOM 1791 O O . THR A 1 218 ? 10.356 8.844 -24.436 1.00 87.06 218 THR A O 1
ATOM 1794 N N . GLU A 1 219 ? 11.412 10.789 -24.016 1.00 89.38 219 GLU A N 1
ATOM 1795 C CA . GLU A 1 219 ? 12.695 10.427 -24.635 1.00 89.38 219 GLU A CA 1
ATOM 1796 C C . GLU A 1 219 ? 13.313 9.202 -23.949 1.00 89.38 219 GLU A C 1
ATOM 1798 O O . GLU A 1 219 ? 13.650 8.226 -24.612 1.00 89.38 219 GLU A O 1
ATOM 1803 N N . CYS A 1 220 ? 13.349 9.189 -22.613 1.00 90.75 220 CYS A N 1
ATOM 1804 C CA . CYS A 1 220 ? 13.876 8.057 -21.852 1.00 90.75 220 CYS A CA 1
ATOM 1805 C C . CYS A 1 220 ? 13.081 6.758 -22.077 1.00 90.75 220 CYS A C 1
ATOM 1807 O O . CYS A 1 220 ? 13.679 5.687 -22.162 1.00 90.75 220 CYS A O 1
ATOM 1809 N N . LEU A 1 221 ? 11.748 6.829 -22.192 1.00 93.44 221 LEU A N 1
ATOM 1810 C CA . LEU A 1 221 ? 10.920 5.659 -22.513 1.00 93.44 221 LEU A CA 1
ATOM 1811 C C . LEU A 1 221 ? 11.164 5.141 -23.938 1.00 93.44 221 LEU A C 1
ATOM 1813 O O . LEU A 1 221 ? 11.178 3.928 -24.135 1.00 93.44 221 LEU A O 1
ATOM 1817 N N . LEU A 1 222 ? 11.369 6.035 -24.913 1.00 93.31 222 LEU A N 1
ATOM 1818 C CA . LEU A 1 222 ? 11.725 5.665 -26.289 1.00 93.31 222 LEU A CA 1
ATOM 1819 C C . LEU A 1 222 ? 13.070 4.946 -26.335 1.00 93.31 222 LEU A C 1
ATOM 1821 O O . LEU A 1 222 ? 13.134 3.823 -26.830 1.00 93.31 222 LEU A O 1
ATOM 1825 N N . GLU A 1 223 ? 14.105 5.537 -25.740 1.00 94.31 223 GLU A N 1
ATOM 1826 C CA . GLU A 1 223 ? 15.429 4.915 -25.651 1.00 94.31 223 GLU A CA 1
ATOM 1827 C C . GLU A 1 223 ? 15.374 3.555 -24.943 1.00 94.31 223 GLU A C 1
ATOM 1829 O O . GLU A 1 223 ? 16.015 2.600 -25.381 1.00 94.31 223 GLU A O 1
ATOM 1834 N N . PHE A 1 224 ? 14.580 3.439 -23.874 1.00 94.25 224 PHE A N 1
ATOM 1835 C CA . PHE A 1 224 ? 14.413 2.184 -23.148 1.00 94.25 224 PHE A CA 1
ATOM 1836 C C . PHE A 1 224 ? 13.757 1.087 -23.997 1.00 94.25 224 PHE A C 1
ATOM 1838 O O . PHE A 1 224 ? 14.256 -0.041 -24.031 1.00 94.25 224 PHE A O 1
ATOM 1845 N N . GLU A 1 225 ? 12.654 1.386 -24.687 1.00 94.12 225 GLU A N 1
ATOM 1846 C CA . GLU A 1 225 ? 11.979 0.390 -25.529 1.00 94.12 225 GLU A CA 1
ATOM 1847 C C . GLU A 1 225 ? 12.820 0.017 -26.762 1.00 94.12 225 GLU A C 1
ATOM 1849 O O . GLU A 1 225 ? 12.836 -1.154 -27.146 1.00 94.12 225 GLU A O 1
ATOM 1854 N N . GLU A 1 226 ? 13.592 0.948 -27.333 1.00 94.44 226 GLU A N 1
ATOM 1855 C CA . GLU A 1 226 ? 14.576 0.631 -28.378 1.00 94.44 226 GLU A CA 1
ATOM 1856 C C . GLU A 1 226 ? 15.684 -0.287 -27.846 1.00 94.44 226 GLU A C 1
ATOM 1858 O O . GLU A 1 226 ? 15.953 -1.347 -28.421 1.00 94.44 226 GLU A O 1
ATOM 1863 N N . TRP A 1 227 ? 16.290 0.074 -26.713 1.00 95.25 227 TRP A N 1
ATOM 1864 C CA . TRP A 1 227 ? 17.349 -0.705 -26.072 1.00 95.25 227 TRP A CA 1
ATOM 1865 C C . TRP A 1 227 ? 16.900 -2.127 -25.730 1.00 95.25 227 TRP A C 1
ATOM 1867 O O . TRP A 1 227 ? 17.651 -3.085 -25.907 1.00 95.25 227 TRP A O 1
ATOM 1877 N N . LYS A 1 228 ? 15.658 -2.293 -25.277 1.00 93.56 228 LYS A N 1
ATOM 1878 C CA . LYS A 1 228 ? 15.071 -3.586 -24.907 1.00 93.56 228 LYS A CA 1
ATOM 1879 C C . LYS A 1 228 ? 15.024 -4.585 -26.066 1.00 93.56 228 LYS A C 1
ATOM 1881 O O . LYS A 1 228 ? 15.170 -5.788 -25.830 1.00 93.56 228 LYS A O 1
ATOM 1886 N N . VAL A 1 229 ? 14.829 -4.101 -27.295 1.00 91.38 229 VAL A N 1
ATOM 1887 C CA . VAL A 1 229 ? 14.801 -4.922 -28.520 1.00 91.38 229 VAL A CA 1
ATOM 1888 C C . VAL A 1 229 ? 16.210 -5.150 -29.079 1.00 91.38 229 VAL A C 1
ATOM 1890 O O . VAL A 1 229 ? 16.474 -6.178 -29.704 1.00 91.38 229 VAL A O 1
ATOM 1893 N N . GLN A 1 230 ? 17.136 -4.223 -28.838 1.00 91.19 230 GLN A N 1
ATOM 1894 C CA . GLN A 1 230 ? 18.523 -4.345 -29.279 1.00 91.19 230 GLN A CA 1
ATOM 1895 C C . GLN A 1 230 ? 19.274 -5.461 -28.536 1.00 91.19 230 GLN A C 1
ATOM 1897 O O . GLN A 1 230 ? 18.989 -5.780 -27.383 1.00 91.19 230 GLN A O 1
ATOM 1902 N N . ASN A 1 231 ? 20.257 -6.062 -29.219 1.00 84.94 231 ASN A N 1
ATOM 1903 C CA . ASN A 1 231 ? 21.235 -7.007 -28.658 1.00 84.94 231 ASN A CA 1
ATOM 1904 C C . ASN A 1 231 ? 20.647 -8.174 -27.837 1.00 84.94 231 ASN A C 1
ATOM 1906 O O . ASN A 1 231 ? 21.338 -8.753 -27.002 1.00 84.94 231 ASN A O 1
ATOM 1910 N N . ASN A 1 232 ? 19.385 -8.544 -28.082 1.00 89.00 232 ASN A N 1
ATOM 1911 C CA . ASN A 1 232 ? 18.648 -9.542 -27.304 1.00 89.00 232 ASN A CA 1
ATOM 1912 C C . ASN A 1 232 ? 18.581 -9.225 -25.794 1.00 89.00 232 ASN A C 1
ATOM 1914 O O . ASN A 1 232 ? 18.503 -10.142 -24.974 1.00 89.00 232 ASN A O 1
ATOM 1918 N N . ASN A 1 233 ? 18.582 -7.944 -25.408 1.00 92.25 233 ASN A N 1
ATOM 1919 C CA . ASN A 1 233 ? 18.595 -7.510 -24.006 1.00 92.25 233 ASN A CA 1
ATOM 1920 C C . ASN A 1 233 ? 17.425 -8.088 -23.188 1.00 92.25 233 ASN A C 1
ATOM 1922 O O . ASN A 1 233 ? 17.622 -8.555 -22.063 1.00 92.25 233 ASN A O 1
ATOM 1926 N N . ALA A 1 234 ? 16.223 -8.157 -23.768 1.00 91.25 234 ALA A N 1
ATOM 1927 C CA . ALA A 1 234 ? 15.073 -8.803 -23.131 1.00 91.25 234 ALA A CA 1
ATOM 1928 C C . ALA A 1 234 ? 15.287 -10.307 -22.847 1.00 91.25 234 ALA A C 1
ATOM 1930 O O . ALA A 1 234 ? 14.842 -10.811 -21.815 1.00 91.25 234 ALA A O 1
ATOM 1931 N N . GLU A 1 235 ? 15.989 -11.034 -23.721 1.00 92.31 235 GLU A N 1
ATOM 1932 C CA . GLU A 1 235 ? 16.306 -12.455 -23.505 1.00 92.31 235 GLU A CA 1
ATOM 1933 C C . GLU A 1 235 ? 17.421 -12.631 -22.465 1.00 92.31 235 GLU A C 1
ATOM 1935 O O . GLU A 1 235 ? 17.335 -13.505 -21.601 1.00 92.31 235 GLU A O 1
ATOM 1940 N N . ILE A 1 236 ? 18.429 -11.752 -22.471 1.00 91.25 236 ILE A N 1
ATOM 1941 C CA . ILE A 1 236 ? 19.478 -11.718 -21.438 1.00 91.25 236 ILE A CA 1
ATOM 1942 C C . ILE A 1 236 ? 18.859 -11.490 -20.051 1.00 91.25 236 ILE A C 1
ATOM 1944 O O . ILE A 1 236 ? 19.247 -12.138 -19.070 1.00 91.25 236 ILE A O 1
ATOM 1948 N N . TYR A 1 237 ? 17.858 -10.613 -19.959 1.00 92.94 237 TYR A N 1
ATOM 1949 C CA . TYR A 1 237 ? 17.114 -10.410 -18.723 1.00 92.94 237 TYR A CA 1
ATOM 1950 C C . TYR A 1 237 ? 16.428 -11.694 -18.244 1.00 92.94 237 TYR A C 1
ATOM 1952 O O . TYR A 1 237 ? 16.603 -12.069 -17.086 1.00 92.94 237 TYR A O 1
ATOM 1960 N N . LYS A 1 238 ? 15.730 -12.435 -19.114 1.00 94.12 238 LYS A N 1
ATOM 1961 C CA . LYS A 1 238 ? 15.088 -13.710 -18.730 1.00 94.12 238 LYS A CA 1
ATOM 1962 C C . LYS A 1 238 ? 16.080 -14.716 -18.136 1.00 94.12 238 LYS A C 1
ATOM 1964 O O . LYS A 1 238 ? 15.747 -15.424 -17.190 1.00 94.12 238 LYS A O 1
ATOM 1969 N N . LEU A 1 239 ? 17.323 -14.744 -18.623 1.00 93.44 239 LEU A N 1
ATOM 1970 C CA . LEU A 1 239 ? 18.377 -15.607 -18.071 1.00 93.44 239 LEU A CA 1
ATOM 1971 C C . LEU A 1 239 ? 18.851 -15.161 -16.675 1.00 93.44 239 LEU A C 1
ATOM 1973 O O . LEU A 1 239 ? 19.326 -15.975 -15.879 1.00 93.44 239 LEU A O 1
ATOM 1977 N N . THR A 1 240 ? 18.719 -13.875 -16.349 1.00 90.75 240 THR A N 1
ATOM 1978 C CA . THR A 1 240 ? 19.249 -13.267 -15.117 1.00 90.75 240 THR A CA 1
ATOM 1979 C C . THR A 1 240 ? 18.178 -12.857 -14.103 1.00 90.75 240 THR A C 1
ATOM 1981 O O . THR A 1 240 ? 18.523 -12.576 -12.952 1.00 90.75 240 THR A O 1
ATOM 1984 N N . MET A 1 241 ? 16.890 -12.904 -14.465 1.00 93.12 241 MET A N 1
ATOM 1985 C CA . MET A 1 241 ? 15.770 -12.425 -13.644 1.00 93.12 241 MET A CA 1
ATOM 1986 C C . MET A 1 241 ? 15.716 -13.077 -12.258 1.00 93.12 241 MET A C 1
ATOM 1988 O O . MET A 1 241 ? 15.381 -12.419 -11.278 1.00 93.12 241 MET A O 1
ATOM 1992 N N . HIS A 1 242 ? 16.145 -14.336 -12.126 1.00 93.19 242 HIS A N 1
ATOM 1993 C CA . HIS A 1 242 ? 16.185 -15.046 -10.844 1.00 93.19 242 HIS A CA 1
ATOM 1994 C C . HIS A 1 242 ? 16.972 -14.289 -9.754 1.00 93.19 242 HIS A C 1
ATOM 1996 O O . HIS A 1 242 ? 16.622 -14.379 -8.577 1.00 93.19 242 HIS A O 1
ATOM 2002 N N . LYS A 1 243 ? 17.991 -13.497 -10.127 1.00 90.81 243 LYS A N 1
ATOM 2003 C CA . LYS A 1 243 ? 18.770 -12.665 -9.191 1.00 90.81 243 LYS A CA 1
ATOM 2004 C C . LYS A 1 243 ? 17.927 -11.556 -8.557 1.00 90.81 243 LYS A C 1
ATOM 2006 O O . LYS A 1 243 ? 18.117 -11.242 -7.385 1.00 90.81 243 LYS A O 1
ATOM 2011 N N . PHE A 1 244 ? 16.993 -10.986 -9.317 1.00 91.38 244 PHE A N 1
ATOM 2012 C CA . PHE A 1 244 ? 16.045 -9.979 -8.838 1.00 91.38 244 PHE A CA 1
ATOM 2013 C C . PHE A 1 244 ? 15.000 -10.611 -7.913 1.00 91.38 244 PHE A C 1
ATOM 2015 O O . PHE A 1 244 ? 14.762 -10.122 -6.808 1.00 91.38 244 PHE A O 1
ATOM 2022 N N . TYR A 1 245 ? 14.448 -11.759 -8.307 1.00 91.19 245 TYR A N 1
ATOM 2023 C CA . TYR A 1 245 ? 13.412 -12.460 -7.542 1.00 91.19 245 TYR A CA 1
ATOM 2024 C C . TYR A 1 245 ? 13.923 -12.961 -6.185 1.00 91.19 245 TYR A C 1
ATOM 2026 O O . TYR A 1 245 ? 13.222 -12.836 -5.183 1.00 91.19 245 TYR A O 1
ATOM 2034 N N . GLN A 1 246 ? 15.176 -13.431 -6.103 1.00 91.00 246 GLN A N 1
ATOM 2035 C CA . GLN A 1 246 ? 15.821 -13.784 -4.826 1.00 91.00 246 GLN A CA 1
ATOM 2036 C C . GLN A 1 246 ? 15.874 -12.614 -3.830 1.00 91.00 246 GLN A C 1
ATOM 2038 O O . GLN A 1 246 ? 15.967 -12.834 -2.623 1.00 91.00 246 GLN A O 1
ATOM 2043 N N . ARG A 1 247 ? 15.793 -11.374 -4.323 1.00 89.56 247 ARG A N 1
ATOM 2044 C CA . ARG A 1 247 ? 15.768 -10.141 -3.526 1.00 89.56 247 ARG A CA 1
ATOM 2045 C C . ARG A 1 247 ? 14.381 -9.498 -3.462 1.00 89.56 247 ARG A C 1
ATOM 2047 O O . ARG A 1 247 ? 14.268 -8.354 -3.037 1.00 89.56 247 ARG A O 1
ATOM 2054 N N . ARG A 1 248 ? 13.336 -10.239 -3.852 1.00 89.69 248 ARG A N 1
ATOM 2055 C CA . ARG A 1 248 ? 11.928 -9.806 -3.881 1.00 89.69 248 ARG A CA 1
ATOM 2056 C C . ARG A 1 248 ? 11.623 -8.662 -4.856 1.00 89.69 248 ARG A C 1
ATOM 2058 O O . ARG A 1 248 ? 10.570 -8.036 -4.763 1.00 89.69 248 ARG A O 1
ATOM 2065 N N . CYS A 1 249 ? 12.485 -8.426 -5.841 1.00 90.94 249 CYS A N 1
ATOM 2066 C CA . CYS A 1 249 ? 12.205 -7.494 -6.928 1.00 90.94 249 CYS A CA 1
ATOM 2067 C C . CYS A 1 249 ? 11.337 -8.182 -7.988 1.00 90.94 249 CYS A C 1
ATOM 2069 O O . CYS A 1 249 ? 11.850 -8.769 -8.938 1.00 90.94 249 CYS A O 1
ATOM 2071 N N . CYS A 1 250 ? 10.017 -8.132 -7.800 1.00 89.31 250 CYS A N 1
ATOM 2072 C CA . CYS A 1 250 ? 9.047 -8.892 -8.600 1.00 89.31 250 CYS A CA 1
ATOM 2073 C C . CYS A 1 250 ? 8.380 -8.069 -9.722 1.00 89.31 250 CYS A C 1
ATOM 2075 O O . CYS A 1 250 ? 7.381 -8.504 -10.279 1.00 89.31 250 CYS A O 1
ATOM 2077 N N . ASN A 1 251 ? 8.889 -6.871 -10.039 1.00 93.00 251 ASN A N 1
ATOM 2078 C CA . ASN A 1 251 ? 8.398 -6.067 -11.162 1.00 93.00 251 ASN A CA 1
ATOM 2079 C C . ASN A 1 251 ? 9.399 -6.138 -12.321 1.00 93.00 251 ASN A C 1
ATOM 2081 O O . ASN A 1 251 ? 10.443 -5.483 -12.291 1.00 93.00 251 ASN A O 1
ATOM 2085 N N . ASP A 1 252 ? 9.077 -6.940 -13.334 1.00 93.00 252 ASP A N 1
ATOM 2086 C CA . ASP A 1 252 ? 9.984 -7.221 -14.451 1.00 93.00 252 ASP A CA 1
ATOM 2087 C C . ASP A 1 252 ? 10.342 -5.967 -15.257 1.00 93.00 252 ASP A C 1
ATOM 2089 O O . ASP A 1 252 ? 11.494 -5.798 -15.651 1.00 93.00 252 ASP A O 1
ATOM 2093 N N . SER A 1 253 ? 9.393 -5.045 -15.440 1.00 93.50 253 SER A N 1
ATOM 2094 C CA . SER A 1 253 ? 9.622 -3.789 -16.163 1.00 93.50 253 SER A CA 1
ATOM 2095 C C . SER A 1 253 ? 10.663 -2.910 -15.466 1.00 93.50 253 SER A C 1
ATOM 2097 O O . SER A 1 253 ? 11.570 -2.397 -16.117 1.00 93.50 253 SER A O 1
ATOM 2099 N N . LEU A 1 254 ? 10.587 -2.778 -14.138 1.00 92.69 254 LEU A N 1
ATOM 2100 C CA . LEU A 1 254 ? 11.584 -2.048 -13.346 1.00 92.69 254 LEU A CA 1
ATOM 2101 C C . LEU A 1 254 ? 12.935 -2.767 -13.299 1.00 92.69 254 LEU A C 1
ATOM 2103 O O . LEU A 1 254 ? 13.982 -2.121 -13.371 1.00 92.69 254 LEU A O 1
ATOM 2107 N N . ASN A 1 255 ? 12.925 -4.097 -13.197 1.00 92.94 255 ASN A N 1
ATOM 2108 C CA . ASN A 1 255 ? 14.146 -4.897 -13.225 1.00 92.94 255 ASN A CA 1
ATOM 2109 C C . ASN A 1 255 ? 14.891 -4.718 -14.559 1.00 92.94 255 ASN A C 1
ATOM 2111 O O . ASN A 1 255 ? 16.094 -4.473 -14.573 1.00 92.94 255 ASN A O 1
ATOM 2115 N N . LEU A 1 256 ? 14.174 -4.779 -15.682 1.00 93.31 256 LEU A N 1
ATOM 2116 C CA . LEU A 1 256 ? 14.738 -4.574 -17.014 1.00 93.31 256 LEU A CA 1
ATOM 2117 C C . LEU A 1 256 ? 15.216 -3.130 -17.216 1.00 93.31 256 LEU A C 1
ATOM 2119 O O . LEU A 1 256 ? 16.299 -2.908 -17.750 1.00 93.31 256 LEU A O 1
ATOM 2123 N N . PHE A 1 257 ? 14.450 -2.152 -16.726 1.00 92.00 257 PHE A N 1
ATOM 2124 C CA . PHE A 1 257 ? 14.850 -0.745 -16.743 1.00 92.00 257 PHE A CA 1
ATOM 2125 C C . PHE A 1 257 ? 16.128 -0.483 -15.929 1.00 92.00 257 PHE A C 1
ATOM 2127 O O . PHE A 1 257 ? 16.935 0.370 -16.284 1.00 92.00 257 PHE A O 1
ATOM 2134 N N . THR A 1 258 ? 16.369 -1.256 -14.868 1.00 90.06 258 THR A N 1
ATOM 2135 C CA . THR A 1 258 ? 17.626 -1.187 -14.105 1.00 90.06 258 THR A CA 1
ATOM 2136 C C . THR A 1 258 ? 18.823 -1.558 -14.972 1.00 90.06 258 THR A C 1
ATOM 2138 O O . THR A 1 258 ? 19.815 -0.834 -14.976 1.00 90.06 258 THR A O 1
ATOM 2141 N N . LEU A 1 259 ? 18.711 -2.640 -15.747 1.00 90.06 259 LEU A N 1
ATOM 2142 C CA . LEU A 1 259 ? 19.768 -3.081 -16.661 1.00 90.06 259 LEU A CA 1
ATOM 2143 C C . LEU A 1 259 ? 20.030 -2.056 -17.774 1.00 90.06 259 LEU A C 1
ATOM 2145 O O . LEU A 1 259 ? 21.178 -1.821 -18.135 1.00 90.06 259 LEU A O 1
ATOM 2149 N N . PHE A 1 260 ? 18.977 -1.405 -18.272 1.00 91.50 260 PHE A N 1
ATOM 2150 C CA . PHE A 1 260 ? 19.094 -0.300 -19.225 1.00 91.50 260 PHE A CA 1
ATOM 2151 C C . PHE A 1 260 ? 19.932 0.859 -18.670 1.00 91.50 260 PHE A C 1
ATOM 2153 O O . PHE A 1 260 ? 20.861 1.333 -19.323 1.00 91.50 260 PHE A O 1
ATOM 2160 N N . LEU A 1 261 ? 19.643 1.294 -17.439 1.00 87.38 261 LEU A N 1
ATOM 2161 C CA . LEU A 1 261 ? 20.415 2.356 -16.790 1.00 87.38 261 LEU A CA 1
ATOM 2162 C C . LEU A 1 261 ? 21.875 1.940 -16.558 1.00 87.38 261 LEU A C 1
ATOM 2164 O O . LEU A 1 261 ? 22.778 2.761 -16.713 1.00 87.38 261 LEU A O 1
ATOM 2168 N N . GLU A 1 262 ? 22.124 0.681 -16.198 1.00 86.25 262 GLU A N 1
ATOM 2169 C CA . GLU A 1 262 ? 23.485 0.157 -16.041 1.00 86.25 262 GLU A CA 1
ATOM 2170 C C . GLU A 1 262 ? 24.283 0.229 -17.348 1.00 86.25 262 GLU A C 1
ATOM 2172 O O . GLU A 1 262 ? 25.440 0.653 -17.324 1.00 86.25 262 GLU A O 1
ATOM 2177 N N . ASP A 1 263 ? 23.665 -0.118 -18.478 1.00 87.50 263 ASP A N 1
ATOM 2178 C CA . ASP A 1 263 ? 24.316 -0.097 -19.789 1.00 87.50 263 ASP A CA 1
ATOM 2179 C C . ASP A 1 263 ? 24.644 1.334 -20.251 1.00 87.50 263 ASP A C 1
ATOM 2181 O O . ASP A 1 263 ? 25.774 1.625 -20.654 1.00 87.50 263 ASP A O 1
ATOM 2185 N N . ILE A 1 264 ? 23.696 2.269 -20.099 1.00 85.31 264 ILE A N 1
ATOM 2186 C CA . ILE A 1 264 ? 23.891 3.673 -20.495 1.00 85.31 264 ILE A CA 1
ATOM 2187 C C . ILE A 1 264 ? 24.915 4.381 -19.608 1.00 85.31 264 ILE A C 1
ATOM 2189 O O . ILE A 1 264 ? 25.840 5.028 -20.107 1.00 85.31 264 ILE A O 1
ATOM 2193 N N . PHE A 1 265 ? 24.752 4.302 -18.286 1.00 80.62 265 PHE A N 1
ATOM 2194 C CA . PHE A 1 265 ? 25.583 5.074 -17.360 1.00 80.62 265 PHE A CA 1
ATOM 2195 C C . PHE A 1 265 ? 26.906 4.382 -17.027 1.00 80.62 265 PHE A C 1
ATOM 2197 O O . PHE A 1 265 ? 27.771 4.999 -16.401 1.00 80.62 265 PHE A O 1
ATOM 2204 N N . LYS A 1 266 ? 27.075 3.111 -17.423 1.00 75.44 266 LYS A N 1
ATOM 2205 C CA . LYS A 1 266 ? 28.227 2.265 -17.069 1.00 75.44 266 LYS A CA 1
ATOM 2206 C C . LYS A 1 266 ? 28.518 2.282 -15.562 1.00 75.44 266 LYS A C 1
ATOM 2208 O O . LYS A 1 266 ? 29.667 2.162 -15.133 1.00 75.44 266 LYS A O 1
ATOM 2213 N N . CYS A 1 267 ? 27.481 2.495 -14.750 1.00 63.34 267 CYS A N 1
ATOM 2214 C CA . CYS A 1 267 ? 27.587 2.539 -13.298 1.00 63.34 267 CYS A CA 1
ATOM 2215 C C . CYS A 1 267 ? 27.692 1.123 -12.727 1.00 63.34 267 CYS A C 1
ATOM 2217 O O . CYS A 1 267 ? 27.161 0.164 -13.283 1.00 63.34 267 CYS A O 1
ATOM 2219 N N . THR A 1 268 ? 28.359 0.988 -11.580 1.00 59.16 268 THR A N 1
ATOM 2220 C CA . THR A 1 268 ? 28.389 -0.276 -10.843 1.00 59.16 268 THR A CA 1
ATOM 2221 C C . THR A 1 268 ? 26.994 -0.622 -10.322 1.00 59.16 268 THR A C 1
ATOM 2223 O O . THR A 1 268 ? 26.333 0.178 -9.662 1.00 59.16 268 THR A O 1
ATOM 2226 N N . THR A 1 269 ? 26.575 -1.854 -10.601 1.00 56.66 269 THR A N 1
ATOM 2227 C CA . THR A 1 269 ? 25.218 -2.394 -10.415 1.00 56.66 269 THR A CA 1
ATOM 2228 C C . THR A 1 269 ? 24.644 -2.270 -8.997 1.00 56.66 269 THR A C 1
ATOM 2230 O O . THR A 1 269 ? 23.433 -2.190 -8.803 1.00 56.66 269 THR A O 1
ATOM 2233 N N . LEU A 1 270 ? 25.498 -2.199 -7.973 1.00 60.12 270 LEU A N 1
ATOM 2234 C CA . LEU A 1 270 ? 25.083 -2.189 -6.566 1.00 60.12 270 LEU A CA 1
ATOM 2235 C C . LEU A 1 270 ? 24.129 -1.032 -6.215 1.00 60.12 270 LEU A C 1
ATOM 2237 O O . LEU A 1 270 ? 23.142 -1.264 -5.524 1.00 60.12 270 LEU A O 1
ATOM 2241 N N . SER A 1 271 ? 24.362 0.185 -6.721 1.00 71.31 271 SER A N 1
ATOM 2242 C CA . SER A 1 271 ? 23.564 1.354 -6.314 1.00 71.31 271 SER A CA 1
ATOM 2243 C C . SER A 1 271 ? 22.147 1.363 -6.899 1.00 71.31 271 SER A C 1
ATOM 2245 O O . SER A 1 271 ? 21.210 1.791 -6.224 1.00 71.31 271 SER A O 1
ATOM 2247 N N . LEU A 1 272 ? 21.967 0.875 -8.130 1.00 74.19 272 LEU A N 1
ATOM 2248 C CA . LEU A 1 272 ? 20.664 0.832 -8.797 1.00 74.19 272 LEU A CA 1
ATOM 2249 C C . LEU A 1 272 ? 19.823 -0.359 -8.323 1.00 74.19 272 LEU A C 1
ATOM 2251 O O . LEU A 1 272 ? 18.622 -0.206 -8.088 1.00 74.19 272 LEU A O 1
ATOM 2255 N N . PHE A 1 273 ? 20.457 -1.511 -8.086 1.00 76.75 273 PHE A N 1
ATOM 2256 C CA . PHE A 1 273 ? 19.793 -2.660 -7.470 1.00 76.75 273 PHE A CA 1
ATOM 2257 C C . PHE A 1 273 ? 19.207 -2.308 -6.100 1.00 76.75 273 PHE A C 1
ATOM 2259 O O . PHE A 1 273 ? 18.060 -2.655 -5.826 1.00 76.75 273 PHE A O 1
ATOM 2266 N N . ASP A 1 274 ? 19.943 -1.581 -5.257 1.00 80.81 274 ASP A N 1
ATOM 2267 C CA . ASP A 1 274 ? 19.455 -1.174 -3.934 1.00 80.81 274 ASP A CA 1
ATOM 2268 C C . ASP A 1 274 ? 18.235 -0.243 -4.021 1.00 80.81 274 ASP A C 1
ATOM 2270 O O . ASP A 1 274 ? 17.306 -0.342 -3.213 1.00 80.81 274 ASP A O 1
ATOM 2274 N N . ILE A 1 275 ? 18.190 0.626 -5.036 1.00 79.31 275 ILE A N 1
ATOM 2275 C CA . ILE A 1 275 ? 17.029 1.479 -5.307 1.00 79.31 275 ILE A CA 1
ATOM 2276 C C . ILE A 1 275 ? 15.820 0.618 -5.681 1.00 79.31 275 ILE A C 1
ATOM 2278 O O . ILE A 1 275 ? 14.752 0.780 -5.087 1.00 79.31 275 ILE A O 1
ATOM 2282 N N . VAL A 1 276 ? 15.965 -0.320 -6.620 1.00 83.94 276 VAL A N 1
ATOM 2283 C CA . VAL A 1 276 ? 14.844 -1.169 -7.050 1.00 83.94 276 VAL A CA 1
ATOM 2284 C C . VAL A 1 276 ? 14.362 -2.083 -5.935 1.00 83.94 276 VAL A C 1
ATOM 2286 O O . VAL A 1 276 ? 13.151 -2.184 -5.738 1.00 83.94 276 VAL A O 1
ATOM 2289 N N . ILE A 1 277 ? 15.264 -2.663 -5.141 1.00 84.44 277 ILE A N 1
ATOM 2290 C CA . ILE A 1 277 ? 14.909 -3.433 -3.938 1.00 84.44 277 ILE A CA 1
ATOM 2291 C C . ILE A 1 277 ? 14.071 -2.575 -2.995 1.00 84.44 277 ILE A C 1
ATOM 2293 O O . ILE A 1 277 ? 12.991 -2.992 -2.581 1.00 84.44 277 ILE A O 1
ATOM 2297 N N . ARG A 1 278 ? 14.508 -1.346 -2.707 1.00 84.50 278 ARG A N 1
ATOM 2298 C CA . ARG A 1 278 ? 13.765 -0.440 -1.828 1.00 84.50 278 ARG A CA 1
ATOM 2299 C C . ARG A 1 278 ? 12.365 -0.133 -2.364 1.00 84.50 278 ARG A C 1
ATOM 2301 O O . ARG A 1 278 ? 11.393 -0.179 -1.611 1.00 84.50 278 ARG A O 1
ATOM 2308 N N . TYR A 1 279 ? 12.229 0.187 -3.648 1.00 84.75 279 TYR A N 1
ATOM 2309 C CA . TYR A 1 279 ? 10.923 0.548 -4.206 1.00 84.75 279 TYR A CA 1
ATOM 2310 C C . TYR A 1 279 ? 9.974 -0.644 -4.346 1.00 84.75 279 TYR A C 1
ATOM 2312 O O . TYR A 1 279 ? 8.779 -0.488 -4.101 1.00 84.75 279 TYR A O 1
ATOM 2320 N N . THR A 1 280 ? 10.496 -1.824 -4.678 1.00 87.31 280 THR A N 1
ATOM 2321 C CA . THR A 1 280 ? 9.700 -3.049 -4.834 1.00 87.31 280 THR A CA 1
ATOM 2322 C C . THR A 1 280 ? 9.376 -3.694 -3.487 1.00 87.31 280 THR A C 1
ATOM 2324 O O . THR A 1 280 ? 8.204 -3.822 -3.148 1.00 87.31 280 THR A O 1
ATOM 2327 N N . ALA A 1 281 ? 10.379 -4.041 -2.681 1.00 85.25 281 ALA A N 1
ATOM 2328 C CA . ALA A 1 281 ? 10.188 -4.813 -1.455 1.00 85.25 281 ALA A CA 1
ATOM 2329 C C . ALA A 1 281 ? 9.733 -3.957 -0.256 1.00 85.25 281 ALA A C 1
ATOM 2331 O O . ALA A 1 281 ? 8.834 -4.366 0.480 1.00 85.25 281 ALA A O 1
ATOM 2332 N N . ASP A 1 282 ? 10.307 -2.762 -0.051 1.00 85.06 282 ASP A N 1
ATOM 2333 C CA . ASP A 1 282 ? 10.007 -1.955 1.149 1.00 85.06 282 ASP A CA 1
ATOM 2334 C C . ASP A 1 282 ? 8.777 -1.047 0.975 1.00 85.06 282 ASP A C 1
ATOM 2336 O O . ASP A 1 282 ? 7.994 -0.836 1.915 1.00 85.06 282 ASP A O 1
ATOM 2340 N N . ILE A 1 283 ? 8.637 -0.462 -0.219 1.00 86.62 283 ILE A N 1
ATOM 2341 C CA . ILE A 1 283 ? 7.609 0.536 -0.563 1.00 86.62 283 ILE A CA 1
ATOM 2342 C C . ILE A 1 283 ? 6.462 -0.091 -1.368 1.00 86.62 283 ILE A C 1
ATOM 2344 O O . ILE A 1 283 ? 5.413 0.529 -1.532 1.00 86.62 283 ILE A O 1
ATOM 2348 N N . GLY A 1 284 ? 6.631 -1.313 -1.871 1.00 90.00 284 GLY A N 1
ATOM 2349 C CA . GLY A 1 284 ? 5.598 -2.053 -2.583 1.00 90.00 284 GLY A CA 1
ATOM 2350 C C . GLY A 1 284 ? 5.233 -1.497 -3.957 1.00 90.00 284 GLY A C 1
ATOM 2351 O O . GLY A 1 284 ? 4.739 -2.285 -4.741 1.00 90.00 284 GLY A O 1
ATOM 2352 N N . LEU A 1 285 ? 5.510 -0.223 -4.274 1.00 93.94 285 LEU A N 1
ATOM 2353 C CA . LEU A 1 285 ? 5.026 0.570 -5.421 1.00 93.94 285 LEU A CA 1
ATOM 2354 C C . LEU A 1 285 ? 3.522 0.932 -5.340 1.00 93.94 285 LEU A C 1
ATOM 2356 O O . LEU A 1 285 ? 2.741 0.201 -4.737 1.00 93.94 285 LEU A O 1
ATOM 2360 N N . PRO A 1 286 ? 3.090 2.085 -5.887 1.00 95.00 286 PRO A N 1
ATOM 2361 C CA . PRO A 1 286 ? 1.729 2.584 -5.672 1.00 95.00 286 PRO A CA 1
ATOM 2362 C C . PRO A 1 286 ? 0.648 1.936 -6.544 1.00 95.00 286 PRO A C 1
ATOM 2364 O O . PRO A 1 286 ? -0.503 1.942 -6.111 1.00 95.00 286 PRO A O 1
ATOM 2367 N N . PHE A 1 287 ? 0.979 1.410 -7.730 1.00 96.56 287 PHE A N 1
ATOM 2368 C CA . PHE A 1 287 ? -0.013 0.993 -8.730 1.00 96.56 287 PHE A CA 1
ATOM 2369 C C . PHE A 1 287 ? -0.135 -0.526 -8.855 1.00 96.56 287 PHE A C 1
ATOM 2371 O O . PHE A 1 287 ? 0.867 -1.240 -8.950 1.00 96.56 287 PHE A O 1
ATOM 2378 N N . VAL A 1 288 ? -1.367 -1.025 -8.857 1.00 94.50 288 VAL A N 1
ATOM 2379 C CA . VAL A 1 288 ? -1.755 -2.432 -9.069 1.00 94.50 288 VAL A CA 1
ATOM 2380 C C . VAL A 1 288 ? -2.416 -2.609 -10.439 1.00 94.50 288 VAL A C 1
ATOM 2382 O O . VAL A 1 288 ? -2.810 -1.633 -11.074 1.00 94.50 288 VAL A O 1
ATOM 2385 N N . GLU A 1 289 ? -2.595 -3.852 -10.892 1.00 91.00 289 GLU A N 1
ATOM 2386 C CA . GLU A 1 289 ? -3.139 -4.134 -12.229 1.00 91.00 289 GLU A CA 1
ATOM 2387 C C . GLU A 1 289 ? -4.525 -3.511 -12.460 1.00 91.00 289 GLU A C 1
ATOM 2389 O O . GLU A 1 289 ? -4.799 -2.952 -13.525 1.00 91.00 289 GLU A O 1
ATOM 2394 N N . LYS A 1 290 ? -5.386 -3.515 -11.432 1.00 90.94 290 LYS A N 1
ATOM 2395 C CA . LYS A 1 290 ? -6.730 -2.923 -11.520 1.00 90.94 290 LYS A CA 1
ATOM 2396 C C . LYS A 1 290 ? -6.730 -1.413 -11.801 1.00 90.94 290 LYS A C 1
ATOM 2398 O O . LYS A 1 290 ? -7.735 -0.897 -12.293 1.00 90.94 290 LYS A O 1
ATOM 2403 N N . ASP A 1 291 ? -5.628 -0.709 -11.532 1.00 93.56 291 ASP A N 1
ATOM 2404 C CA . ASP A 1 291 ? -5.550 0.745 -11.710 1.00 93.56 291 ASP A CA 1
ATOM 2405 C C . ASP A 1 291 ? -5.581 1.145 -13.190 1.00 93.56 291 ASP A C 1
ATOM 2407 O O . ASP A 1 291 ? -6.045 2.236 -13.529 1.00 93.56 291 ASP A O 1
ATOM 2411 N N . LYS A 1 292 ? -5.200 0.230 -14.093 1.00 88.12 292 LYS A N 1
ATOM 2412 C CA . LYS A 1 292 ? -5.310 0.422 -15.549 1.00 88.12 292 LYS A CA 1
ATOM 2413 C C . LYS A 1 292 ? -6.751 0.672 -16.007 1.00 88.12 292 LYS A C 1
ATOM 2415 O O . LYS A 1 292 ? -6.968 1.317 -17.028 1.00 88.12 292 LYS A O 1
ATOM 2420 N N . PHE A 1 293 ? -7.743 0.211 -15.244 1.00 84.94 293 PHE A N 1
ATOM 2421 C CA . PHE A 1 293 ? -9.161 0.329 -15.594 1.00 84.94 293 PHE A CA 1
ATOM 2422 C C . PHE A 1 293 ? -9.851 1.557 -14.984 1.00 84.94 293 PHE A C 1
ATOM 2424 O O . PHE A 1 293 ? -11.040 1.764 -15.229 1.00 84.94 293 PHE A O 1
ATOM 2431 N N . ILE A 1 294 ? -9.141 2.398 -14.219 1.00 79.94 294 ILE A N 1
ATOM 2432 C CA . ILE A 1 294 ? -9.732 3.588 -13.580 1.00 79.94 294 ILE A CA 1
ATOM 2433 C C . ILE A 1 294 ? -10.294 4.565 -14.629 1.00 79.94 294 ILE A C 1
ATOM 2435 O O . ILE A 1 294 ? -11.382 5.097 -14.440 1.00 79.94 294 ILE A O 1
ATOM 2439 N N . GLN A 1 295 ? -9.619 4.741 -15.770 1.00 56.41 295 GLN A N 1
ATOM 2440 C CA . GLN A 1 295 ? -10.063 5.640 -16.848 1.00 56.41 295 GLN A CA 1
ATOM 2441 C C . GLN A 1 295 ? -11.271 5.135 -17.653 1.00 56.41 295 GLN A C 1
ATOM 2443 O O . GLN A 1 295 ? -11.896 5.918 -18.364 1.00 56.41 295 GLN A O 1
ATOM 2448 N N . MET A 1 296 ? -11.620 3.848 -17.567 1.00 48.12 296 MET A N 1
ATOM 2449 C CA . MET A 1 296 ? -12.727 3.281 -18.349 1.00 48.12 296 MET A CA 1
ATOM 2450 C C . MET A 1 296 ? -14.111 3.548 -17.744 1.00 48.12 296 MET A C 1
ATOM 2452 O O . MET A 1 296 ? -15.106 3.221 -18.380 1.00 48.12 296 MET A O 1
ATOM 2456 N N . LYS A 1 297 ? -14.193 4.118 -16.534 1.00 41.69 297 LYS A N 1
ATOM 2457 C CA . LYS A 1 297 ? -15.469 4.372 -15.841 1.00 41.69 297 LYS A CA 1
ATOM 2458 C C . LYS A 1 297 ? -16.047 5.776 -16.050 1.00 41.69 297 LYS A C 1
ATOM 2460 O O . LYS A 1 297 ? -17.216 5.972 -15.743 1.00 41.69 297 LYS A O 1
ATOM 2465 N N . ASP A 1 298 ? -15.266 6.706 -16.599 1.00 35.66 298 ASP A N 1
ATOM 2466 C CA . ASP A 1 298 ? -15.666 8.108 -16.806 1.00 35.66 298 ASP A CA 1
ATOM 2467 C C . ASP A 1 298 ? -16.020 8.431 -18.282 1.00 35.66 298 ASP A C 1
ATOM 2469 O O . ASP A 1 298 ? -15.922 9.581 -18.714 1.00 35.66 298 ASP A O 1
ATOM 2473 N N . LYS A 1 299 ? -16.424 7.427 -19.076 1.00 28.91 299 LYS A N 1
ATOM 2474 C CA . LYS A 1 299 ? -16.995 7.577 -20.432 1.00 28.91 299 LYS A CA 1
ATOM 2475 C C . LYS A 1 299 ? -18.363 6.916 -20.510 1.00 28.91 299 LYS A C 1
ATOM 2477 O O . LYS A 1 299 ? -19.203 7.455 -21.261 1.00 28.91 299 LYS A O 1
#

Radius of gyration: 21.15 Å; chains: 1; bounding box: 58×42×59 Å

Sequence (299 aa):
MGYPLQLHQICAILLFCEKSCGAQLSKDQVHFNFYPWTNLNTFLYTAIKILSKYERKEEIEEEIYC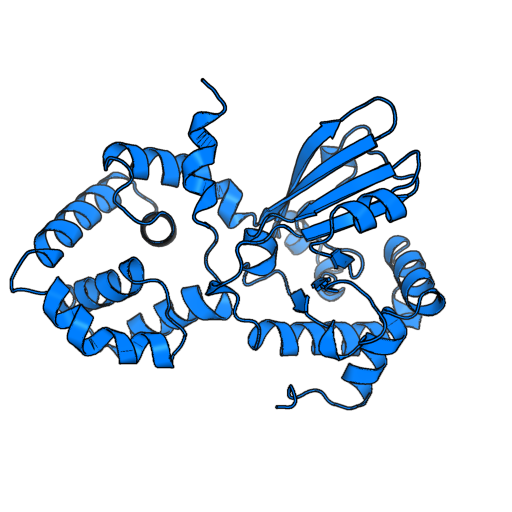GLKGVKFTNIQKEINPGYFVTFVRASNDFTIAQFCQGSNGCILKFHPSMRRAGGIKSCDVSWLLPSLPYRQILFANTPFQFFLEKEIISNFREWNARIESEDKNSQVILLTWDAHDKYIQQVLKISAMWNNTIDLNLIYILLFLKKESTALTECLLEFEEWKVQNNNAEIYKLTMHKFYQRRCCNDSLNLFTLFLEDIFKCTTLSLFDIVIRYTADIGLPFVEKDKFIQMKDK

Organism: Reticulomyxa filosa (NCBI:txid46433)